Protein AF-A0A1K1MRR8-F1 (afdb_monomer_lite)

Structure (mmCIF, N/CA/C/O backbone):
data_AF-A0A1K1MRR8-F1
#
_entry.id   AF-A0A1K1MRR8-F1
#
loop_
_atom_site.group_PDB
_atom_site.id
_atom_site.type_symbol
_atom_site.label_atom_id
_atom_site.label_alt_id
_atom_site.label_comp_id
_atom_site.label_asym_id
_atom_site.label_entity_id
_atom_site.label_seq_id
_atom_site.pdbx_PDB_ins_code
_atom_site.Cartn_x
_atom_site.Cartn_y
_atom_site.Cartn_z
_atom_site.occupancy
_atom_site.B_iso_or_equiv
_atom_site.auth_seq_id
_atom_site.auth_comp_id
_atom_site.auth_asym_id
_atom_site.auth_atom_id
_atom_site.pdbx_PDB_model_num
ATOM 1 N N . MET A 1 1 ? 45.230 32.134 -40.957 1.00 70.44 1 MET A N 1
ATOM 2 C CA . MET A 1 1 ? 45.905 30.821 -41.069 1.00 70.44 1 MET A CA 1
ATOM 3 C C . MET A 1 1 ? 45.514 29.920 -39.912 1.00 70.44 1 MET A C 1
ATOM 5 O O . MET A 1 1 ? 45.234 28.762 -40.162 1.00 70.44 1 MET A O 1
ATOM 9 N N . ASP A 1 2 ? 45.372 30.454 -38.702 1.00 73.31 2 ASP A N 1
ATOM 10 C CA . ASP A 1 2 ? 44.999 29.693 -37.497 1.00 73.31 2 ASP A CA 1
ATOM 11 C C . ASP A 1 2 ? 43.695 28.893 -37.647 1.00 73.31 2 ASP A C 1
ATOM 13 O O . ASP A 1 2 ? 43.661 27.703 -37.357 1.00 73.31 2 ASP A O 1
ATOM 17 N N . ALA A 1 3 ? 42.652 29.492 -38.233 1.00 72.88 3 ALA A N 1
ATOM 18 C CA . ALA A 1 3 ? 41.408 28.777 -38.534 1.00 72.88 3 ALA A CA 1
ATOM 19 C C . ALA A 1 3 ? 41.601 27.605 -39.520 1.00 72.88 3 ALA A C 1
ATOM 21 O O . ALA A 1 3 ? 40.972 26.566 -39.368 1.00 72.88 3 ALA A O 1
ATOM 22 N N . PHE A 1 4 ? 42.491 27.741 -40.510 1.00 78.19 4 PHE A N 1
ATOM 23 C CA . PHE A 1 4 ? 42.801 26.656 -41.447 1.00 78.19 4 PHE A CA 1
ATOM 24 C C . PHE A 1 4 ? 43.531 25.511 -40.732 1.00 78.19 4 PHE A C 1
ATOM 26 O O . PHE A 1 4 ? 43.188 24.354 -40.944 1.00 78.19 4 PHE A O 1
ATOM 33 N N . MET A 1 5 ? 44.473 25.831 -39.835 1.00 77.81 5 MET A N 1
ATOM 34 C CA . MET A 1 5 ? 45.199 24.837 -39.034 1.00 77.81 5 MET A CA 1
ATOM 35 C C . MET A 1 5 ? 44.253 24.037 -38.129 1.00 77.81 5 MET A C 1
ATOM 37 O O . MET A 1 5 ? 44.264 22.810 -38.172 1.00 77.81 5 MET A O 1
ATOM 41 N N . HIS A 1 6 ? 43.356 24.703 -37.400 1.00 80.38 6 HIS A N 1
ATOM 42 C CA . HIS A 1 6 ? 42.373 24.005 -36.563 1.00 80.38 6 HIS A CA 1
ATOM 43 C C . HIS A 1 6 ? 41.439 23.097 -37.371 1.00 80.38 6 HIS A C 1
ATOM 45 O O . HIS A 1 6 ? 41.110 21.995 -36.944 1.00 80.38 6 HIS A O 1
ATOM 51 N N . LEU A 1 7 ? 41.038 23.512 -38.575 1.00 75.81 7 LEU A N 1
ATOM 52 C CA . LEU A 1 7 ? 40.185 22.686 -39.432 1.00 75.81 7 LEU A CA 1
ATOM 53 C C . LEU A 1 7 ? 40.941 21.495 -40.043 1.00 75.81 7 LEU A C 1
ATOM 55 O O . LEU A 1 7 ? 40.336 20.442 -40.254 1.00 75.81 7 LEU A O 1
ATOM 59 N N . THR A 1 8 ? 42.259 21.607 -40.271 1.00 77.06 8 THR A N 1
ATOM 60 C CA . THR A 1 8 ? 43.081 20.450 -40.674 1.00 77.06 8 THR A CA 1
ATOM 61 C C . THR A 1 8 ? 43.178 19.385 -39.584 1.00 77.06 8 THR A C 1
ATOM 63 O O . THR A 1 8 ? 43.211 18.208 -39.920 1.00 77.06 8 THR A O 1
ATOM 66 N N . GLU A 1 9 ? 43.163 19.760 -38.301 1.00 78.06 9 GLU A N 1
ATOM 67 C CA . GLU A 1 9 ? 43.189 18.806 -37.177 1.00 78.06 9 GLU A CA 1
ATOM 68 C C . GLU A 1 9 ? 41.886 18.002 -37.066 1.00 78.06 9 GLU A C 1
ATOM 70 O O . GLU A 1 9 ? 41.892 16.849 -36.642 1.00 78.06 9 GLU A O 1
ATOM 75 N N . LEU A 1 10 ? 40.771 18.598 -37.492 1.00 71.62 10 LEU A N 1
ATOM 76 C CA . LEU A 1 10 ? 39.440 17.986 -37.474 1.00 71.62 10 LEU A CA 1
ATOM 77 C C . LEU A 1 10 ? 39.129 17.171 -38.738 1.00 71.62 10 LEU A C 1
ATOM 79 O O . LEU A 1 10 ? 38.071 16.548 -38.826 1.00 71.62 10 LEU A O 1
ATOM 83 N N . THR A 1 11 ? 40.033 17.171 -39.719 1.00 72.50 11 THR A N 1
ATOM 84 C CA . THR A 1 11 ? 39.832 16.528 -41.020 1.00 72.50 11 THR A CA 1
ATOM 85 C C . THR A 1 11 ? 40.848 15.395 -41.201 1.00 72.50 11 THR A C 1
ATOM 87 O O . THR A 1 11 ? 42.049 15.646 -41.123 1.00 72.50 11 THR A O 1
ATOM 90 N N . PRO A 1 12 ? 40.434 14.159 -41.546 1.00 67.69 12 PRO A N 1
ATOM 91 C CA . PRO A 1 12 ? 41.358 13.030 -41.748 1.00 67.69 12 PRO A CA 1
ATOM 92 C C . PRO A 1 12 ? 42.433 13.260 -42.828 1.00 67.69 12 PRO A C 1
ATOM 94 O O . PRO A 1 12 ? 43.442 12.563 -42.864 1.00 67.69 12 PRO A O 1
ATOM 97 N N . LEU A 1 13 ? 42.226 14.251 -43.703 1.00 70.38 13 LEU A N 1
ATOM 98 C CA . LEU A 1 13 ? 43.131 14.669 -44.780 1.00 70.38 13 LEU A CA 1
ATOM 99 C C . LEU A 1 13 ? 44.076 15.823 -44.380 1.00 70.38 13 LEU A C 1
ATOM 101 O O . LEU A 1 13 ? 44.728 16.414 -45.243 1.00 70.38 13 LEU A O 1
ATOM 105 N N . GLY A 1 14 ? 44.169 16.169 -43.091 1.00 73.19 14 GLY A N 1
ATOM 106 C CA . GLY A 1 14 ? 44.930 17.327 -42.607 1.00 73.19 14 GLY A CA 1
ATOM 107 C C . GLY A 1 14 ? 46.386 17.369 -43.081 1.00 73.19 14 GLY A C 1
ATOM 108 O O . GLY A 1 14 ? 46.855 18.407 -43.545 1.00 73.19 14 GLY A O 1
ATOM 109 N N . GLY A 1 15 ? 47.083 16.228 -43.065 1.00 77.75 15 GLY A N 1
ATOM 110 C CA . GLY A 1 15 ? 48.474 16.139 -43.525 1.00 77.75 15 GLY A CA 1
ATOM 111 C C . GLY A 1 15 ? 48.660 16.451 -45.017 1.00 77.75 15 GLY A C 1
ATOM 112 O O . GLY A 1 15 ? 49.641 17.089 -45.402 1.00 77.75 15 GLY A O 1
ATOM 113 N N . GLU A 1 16 ? 47.706 16.058 -45.862 1.00 78.88 16 GLU A N 1
ATOM 114 C CA . GLU A 1 16 ? 47.750 16.311 -47.307 1.00 78.88 16 GLU A CA 1
ATOM 115 C C . GLU A 1 16 ? 47.393 17.767 -47.636 1.00 78.88 16 GLU A C 1
ATOM 117 O O . GLU A 1 16 ? 48.063 18.406 -48.448 1.00 78.88 16 GLU A O 1
ATOM 122 N N . LEU A 1 17 ? 46.414 18.339 -46.932 1.00 80.88 17 LEU A N 1
ATOM 123 C CA . LEU A 1 17 ? 46.012 19.740 -47.091 1.00 80.88 17 LEU A CA 1
ATOM 124 C C . LEU A 1 17 ? 47.114 20.715 -46.653 1.00 80.88 17 LEU A C 1
ATOM 126 O O . LEU A 1 17 ? 47.337 21.725 -47.323 1.00 80.88 17 LEU A O 1
ATOM 130 N N . LEU A 1 18 ? 47.856 20.396 -45.585 1.00 83.19 18 LEU A N 1
ATOM 131 C CA . LEU A 1 18 ? 49.032 21.167 -45.167 1.00 83.19 18 LEU A CA 1
ATOM 132 C C . LEU A 1 18 ? 50.141 21.119 -46.218 1.00 83.19 18 LEU A C 1
ATOM 134 O O . LEU A 1 18 ? 50.746 22.150 -46.515 1.00 83.19 18 LEU A O 1
ATOM 138 N N . ARG A 1 19 ? 50.366 19.947 -46.825 1.00 83.12 19 ARG A N 1
ATOM 139 C CA . ARG A 1 19 ? 51.337 19.788 -47.910 1.00 83.12 19 ARG A CA 1
ATOM 140 C C . ARG A 1 19 ? 50.938 20.610 -49.133 1.00 83.12 19 ARG A C 1
ATOM 142 O O . ARG A 1 19 ? 51.772 21.342 -49.647 1.00 83.12 19 ARG A O 1
ATOM 149 N N . ILE A 1 20 ? 49.679 20.555 -49.574 1.00 83.81 20 ILE A N 1
ATOM 150 C CA . ILE A 1 20 ? 49.202 21.361 -50.711 1.00 83.81 20 ILE A CA 1
ATOM 151 C C . ILE A 1 20 ? 49.312 22.857 -50.388 1.00 83.81 20 ILE A C 1
ATOM 153 O O . ILE A 1 20 ? 49.760 23.619 -51.235 1.00 83.81 20 ILE A O 1
ATOM 157 N N . CYS A 1 21 ? 49.011 23.285 -49.158 1.00 83.56 21 CYS A N 1
ATOM 158 C CA . CYS A 1 21 ? 49.062 24.695 -48.754 1.00 83.56 21 CYS A CA 1
ATOM 159 C C . CYS A 1 21 ? 50.467 25.317 -48.852 1.00 83.56 21 CYS A C 1
ATOM 161 O O . CYS A 1 21 ? 50.591 26.520 -49.096 1.00 83.56 21 CYS A O 1
ATOM 163 N N . GLN A 1 22 ? 51.521 24.505 -48.699 1.00 85.06 22 GLN A N 1
ATOM 164 C CA . GLN A 1 22 ? 52.913 24.945 -48.857 1.00 85.06 22 GLN A CA 1
ATOM 165 C C . GLN A 1 22 ? 53.262 25.302 -50.310 1.00 85.06 22 GLN A C 1
ATOM 167 O O . GLN A 1 22 ? 54.104 26.172 -50.524 1.00 85.06 22 GLN A O 1
ATOM 172 N N . TYR A 1 23 ? 52.617 24.664 -51.293 1.00 83.44 23 TYR A N 1
ATOM 173 C CA . TYR A 1 23 ? 52.933 24.827 -52.719 1.00 83.44 23 TYR A CA 1
ATOM 174 C C . TYR A 1 23 ? 51.854 25.593 -53.504 1.00 83.44 23 TYR A C 1
ATOM 176 O O . TYR A 1 23 ? 52.180 26.329 -54.430 1.00 83.44 23 TYR A O 1
ATOM 184 N N . ASP A 1 24 ? 50.580 25.445 -53.136 1.00 85.94 24 ASP A N 1
ATOM 185 C CA . ASP A 1 24 ? 49.414 26.037 -53.798 1.00 85.94 24 ASP A CA 1
ATOM 186 C C . ASP A 1 24 ? 48.308 26.314 -52.766 1.00 85.94 24 ASP A C 1
ATOM 188 O O . ASP A 1 24 ? 47.421 25.499 -52.483 1.00 85.94 24 ASP A O 1
ATOM 192 N N . ARG A 1 25 ? 48.394 27.501 -52.158 1.00 82.06 25 ARG A N 1
ATOM 193 C CA . ARG A 1 25 ? 47.473 27.931 -51.104 1.00 82.06 25 ARG A CA 1
ATOM 194 C C . ARG A 1 25 ? 46.017 28.008 -51.594 1.00 82.06 25 ARG A C 1
ATOM 196 O O . ARG A 1 25 ? 45.171 27.433 -50.915 1.00 82.06 25 ARG A O 1
ATOM 203 N N . PRO A 1 26 ? 45.674 28.647 -52.731 1.00 85.12 26 PRO A N 1
ATOM 204 C CA . PRO A 1 26 ? 44.291 28.666 -53.219 1.00 85.12 26 PRO A CA 1
ATOM 205 C C . PRO A 1 26 ? 43.688 27.267 -53.385 1.00 85.12 26 PRO A C 1
ATOM 207 O O . PRO A 1 26 ? 42.565 27.027 -52.939 1.00 85.12 26 PRO A O 1
ATOM 210 N N . LYS A 1 27 ? 44.451 26.320 -53.946 1.00 83.81 27 LYS A N 1
ATOM 211 C CA . LYS A 1 27 ? 43.998 24.936 -54.108 1.00 83.81 27 LYS A CA 1
ATOM 212 C C . LYS A 1 27 ? 43.791 24.228 -52.771 1.00 83.81 27 LYS A C 1
ATOM 214 O O . LYS A 1 27 ? 42.792 23.535 -52.610 1.00 83.81 27 LYS A O 1
ATOM 219 N N . ALA A 1 28 ? 44.671 24.441 -51.794 1.00 84.69 28 ALA A N 1
ATOM 220 C CA . ALA A 1 28 ? 44.513 23.864 -50.458 1.00 84.69 28 ALA A CA 1
ATOM 221 C C . ALA A 1 28 ? 43.228 24.334 -49.759 1.00 84.69 28 ALA A C 1
ATOM 223 O O . ALA A 1 28 ? 42.533 23.538 -49.133 1.00 84.69 28 ALA A O 1
ATOM 224 N N . PHE A 1 29 ? 42.885 25.617 -49.891 1.00 82.62 29 PHE A N 1
ATOM 225 C CA . PHE A 1 29 ? 41.648 26.166 -49.329 1.00 82.62 29 PHE A CA 1
ATOM 226 C C . PHE A 1 29 ? 40.403 25.658 -50.070 1.00 82.62 29 PHE A C 1
ATOM 228 O O . PHE A 1 29 ? 39.391 25.373 -49.432 1.00 82.62 29 PHE A O 1
ATOM 235 N N . TYR A 1 30 ? 40.479 25.487 -51.392 1.00 80.75 30 TYR A N 1
ATOM 236 C CA . TYR A 1 30 ? 39.392 24.904 -52.181 1.00 80.75 30 TYR A CA 1
ATOM 237 C C . TYR A 1 30 ? 39.126 23.434 -51.820 1.00 80.75 30 TYR A C 1
ATOM 239 O O . TYR A 1 30 ? 37.980 23.050 -51.589 1.00 80.75 30 TYR A O 1
ATOM 247 N N . GLU A 1 31 ? 40.174 22.617 -51.703 1.00 81.25 31 GLU A N 1
ATOM 248 C CA . GLU A 1 31 ? 40.041 21.211 -51.300 1.00 81.25 31 GLU A CA 1
ATOM 249 C C . GLU A 1 31 ? 39.595 21.070 -49.833 1.00 81.25 31 GLU A C 1
ATOM 251 O O . GLU A 1 31 ? 38.777 20.207 -49.518 1.00 81.25 31 GLU A O 1
ATOM 256 N N . MET A 1 32 ? 40.023 21.977 -48.946 1.00 81.75 32 MET A N 1
ATOM 257 C CA . MET A 1 32 ? 39.495 22.058 -47.579 1.00 81.75 32 MET A CA 1
ATOM 258 C C . MET A 1 32 ? 37.990 22.363 -47.565 1.00 81.75 32 MET A C 1
ATOM 260 O O . MET A 1 32 ? 37.247 21.727 -46.824 1.00 81.75 32 MET A O 1
ATOM 264 N N . SER A 1 33 ? 37.516 23.293 -48.402 1.00 82.06 33 SER A N 1
ATOM 265 C CA . SER A 1 33 ? 36.080 23.594 -48.511 1.00 82.06 33 SER A CA 1
ATOM 266 C C . SER A 1 33 ? 35.272 22.349 -48.878 1.00 82.06 33 SER A C 1
ATOM 268 O O . SER A 1 33 ? 34.260 22.068 -48.241 1.00 82.06 33 SER A O 1
ATOM 270 N N . LYS A 1 34 ? 35.746 21.560 -49.851 1.00 81.19 34 LYS A N 1
ATOM 271 C CA . LYS A 1 34 ? 35.098 20.294 -50.225 1.00 81.19 34 LYS A CA 1
ATOM 272 C C . LYS A 1 34 ? 35.084 19.291 -49.074 1.00 81.19 34 LYS A C 1
ATOM 274 O O . LYS A 1 34 ? 34.078 18.619 -48.858 1.00 81.19 34 LYS A O 1
ATOM 279 N N . ALA A 1 35 ? 36.189 19.181 -48.337 1.00 81.19 35 ALA A N 1
ATOM 280 C CA . ALA A 1 35 ? 36.277 18.282 -47.192 1.00 81.19 35 ALA A CA 1
ATOM 281 C C . ALA A 1 35 ? 35.284 18.679 -46.086 1.00 81.19 35 ALA A C 1
ATOM 283 O O . ALA A 1 35 ? 34.590 17.819 -45.544 1.00 81.19 35 ALA A O 1
ATOM 284 N N . LEU A 1 36 ? 35.149 19.978 -45.806 1.00 80.44 36 LEU A N 1
ATOM 285 C CA . LEU A 1 36 ? 34.181 20.496 -44.837 1.00 80.44 36 LEU A CA 1
ATOM 286 C C . LEU A 1 36 ? 32.736 20.282 -45.280 1.00 80.44 36 LEU A C 1
ATOM 288 O O . LEU A 1 36 ? 31.896 19.972 -44.435 1.00 80.44 36 LEU A O 1
ATOM 292 N N . ASP A 1 37 ? 32.440 20.389 -46.576 1.00 80.81 37 ASP A N 1
ATOM 293 C CA . ASP A 1 37 ? 31.113 20.072 -47.105 1.00 80.81 37 ASP A CA 1
ATOM 294 C C . ASP A 1 37 ? 30.765 18.604 -46.848 1.00 80.81 37 ASP A C 1
ATOM 296 O O . ASP A 1 37 ? 29.689 18.309 -46.329 1.00 80.81 37 ASP A O 1
ATOM 300 N N . ILE A 1 38 ? 31.691 17.681 -47.121 1.00 80.00 38 ILE A N 1
ATOM 301 C CA . ILE A 1 38 ? 31.496 16.246 -46.869 1.00 80.00 38 ILE A CA 1
ATOM 302 C C . ILE A 1 38 ? 31.288 15.980 -45.374 1.00 80.00 38 ILE A C 1
ATOM 304 O O . ILE A 1 38 ? 30.324 15.309 -45.005 1.00 80.00 38 ILE A O 1
ATOM 308 N N . ILE A 1 39 ? 32.138 16.542 -44.508 1.00 81.69 39 ILE A N 1
ATOM 309 C CA . ILE A 1 39 ? 32.021 16.390 -43.049 1.00 81.69 39 ILE A CA 1
ATOM 310 C C . ILE A 1 39 ? 30.694 16.968 -42.552 1.00 81.69 39 ILE A C 1
ATOM 312 O O . ILE A 1 39 ? 30.011 16.349 -41.741 1.00 81.69 39 ILE A O 1
ATOM 316 N N . THR A 1 40 ? 30.273 18.120 -43.073 1.00 80.25 40 THR A N 1
ATOM 317 C CA . THR A 1 40 ? 28.993 18.742 -42.714 1.00 80.25 40 THR A CA 1
ATOM 318 C C . THR A 1 40 ? 27.812 17.883 -43.160 1.00 80.25 40 THR A C 1
ATOM 320 O O . THR A 1 40 ? 26.840 17.753 -42.417 1.00 80.25 40 THR 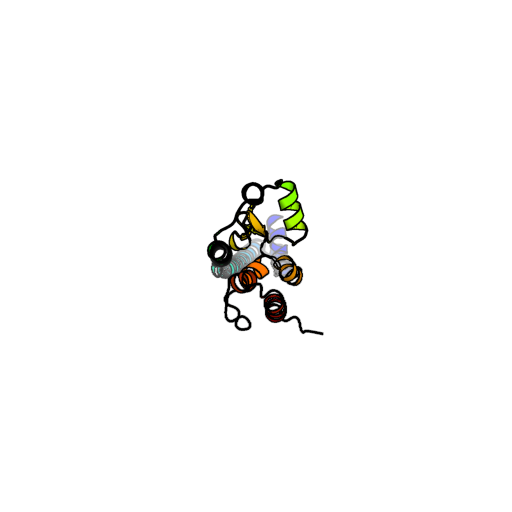A O 1
ATOM 323 N N . GLN A 1 41 ? 27.874 17.270 -44.346 1.00 77.31 41 GLN A N 1
ATOM 324 C CA . GLN A 1 41 ? 26.845 16.332 -44.808 1.00 77.31 41 GLN A CA 1
ATOM 325 C C . GLN A 1 41 ? 26.801 15.070 -43.941 1.00 77.31 41 GLN A C 1
ATOM 327 O O . GLN A 1 41 ? 25.717 14.641 -43.552 1.00 77.31 41 GLN A O 1
ATOM 332 N N . GLN A 1 42 ? 27.959 14.516 -43.573 1.00 79.69 42 GLN A N 1
ATOM 333 C CA . GLN A 1 42 ? 28.048 13.375 -42.660 1.00 79.69 42 GLN A CA 1
ATOM 334 C C . GLN A 1 42 ? 27.498 13.720 -41.276 1.00 79.69 42 GLN A C 1
ATOM 336 O O . GLN A 1 42 ? 26.689 12.972 -40.739 1.00 79.69 42 GLN A O 1
ATOM 341 N N . PHE A 1 43 ? 27.853 14.881 -40.729 1.00 80.56 43 PHE A N 1
ATOM 342 C CA . PHE A 1 43 ? 27.342 15.343 -39.444 1.00 80.56 43 PHE A CA 1
ATOM 343 C C . PHE A 1 43 ? 25.828 15.571 -39.484 1.00 80.56 43 PHE A C 1
ATOM 345 O O . PHE A 1 43 ? 25.124 15.144 -38.576 1.00 80.56 43 PHE A O 1
ATOM 352 N N . LYS A 1 44 ? 25.295 16.168 -40.561 1.00 74.44 44 LYS A N 1
ATOM 353 C CA . LYS A 1 44 ? 23.844 16.302 -40.777 1.00 74.44 44 LYS A CA 1
ATOM 354 C C . LYS A 1 44 ? 23.152 14.944 -40.874 1.00 74.44 44 LYS A C 1
ATOM 356 O O . LYS A 1 44 ? 22.040 14.807 -40.374 1.00 74.44 44 LYS A O 1
ATOM 361 N N . HIS A 1 45 ? 23.782 13.955 -41.505 1.00 71.88 45 HIS A N 1
ATOM 362 C CA . HIS A 1 45 ? 23.240 12.603 -41.594 1.00 71.88 45 HIS A CA 1
ATOM 363 C C . HIS A 1 45 ? 23.234 11.914 -40.225 1.00 71.88 45 HIS A C 1
ATOM 365 O O . HIS A 1 45 ? 22.187 11.446 -39.793 1.00 71.88 45 HIS A O 1
ATOM 371 N N . SER A 1 46 ? 24.344 11.958 -39.487 1.00 70.88 46 SER A N 1
ATOM 372 C CA . SER A 1 46 ? 24.424 11.447 -38.114 1.00 70.88 46 SER A CA 1
ATOM 373 C C . SER A 1 46 ? 23.444 12.153 -37.174 1.00 70.88 46 SER A C 1
ATOM 375 O O . SER A 1 46 ? 22.782 11.495 -36.380 1.00 70.88 46 SER A O 1
ATOM 377 N N . ALA A 1 47 ? 23.282 13.473 -37.294 1.00 71.94 47 ALA A N 1
ATOM 378 C CA . ALA A 1 47 ? 22.304 14.235 -36.523 1.00 71.94 47 ALA A CA 1
ATOM 379 C C . ALA A 1 47 ? 20.864 13.815 -36.851 1.00 71.94 47 ALA A C 1
ATOM 381 O O . ALA A 1 47 ? 20.053 13.689 -35.941 1.00 71.94 47 ALA A O 1
ATOM 382 N N . ARG A 1 48 ? 20.545 13.539 -38.125 1.00 67.12 48 ARG A N 1
ATOM 383 C CA . ARG A 1 48 ? 19.242 12.968 -38.510 1.00 67.12 48 ARG A CA 1
ATOM 384 C C . ARG A 1 48 ? 19.032 11.581 -37.919 1.00 67.12 48 ARG A C 1
ATOM 386 O O . ARG A 1 48 ? 17.959 11.342 -37.400 1.00 67.12 48 ARG A O 1
ATOM 393 N N . LEU A 1 49 ? 20.047 10.718 -37.919 1.00 66.56 49 LEU A N 1
ATOM 394 C CA . LEU A 1 49 ? 19.958 9.387 -37.308 1.00 66.56 49 LEU A CA 1
ATOM 395 C C . LEU A 1 49 ? 19.750 9.453 -35.785 1.00 66.56 49 LEU A C 1
ATOM 397 O O . LEU A 1 49 ? 18.994 8.654 -35.244 1.00 66.56 49 LEU A O 1
ATOM 401 N N . VAL A 1 50 ? 20.370 10.417 -35.091 1.00 63.69 50 VAL A N 1
ATOM 402 C CA . VAL A 1 50 ? 20.116 10.678 -33.659 1.00 63.69 50 VAL A CA 1
ATOM 403 C C . VAL A 1 50 ? 18.692 11.189 -33.448 1.00 63.69 50 VAL A C 1
ATOM 405 O O . VAL A 1 50 ? 17.983 10.659 -32.601 1.00 63.69 50 VAL A O 1
ATOM 408 N N . VAL A 1 51 ? 18.238 12.148 -34.261 1.00 60.53 51 VAL A N 1
ATOM 409 C CA . VAL A 1 51 ? 16.858 12.655 -34.209 1.00 60.53 51 VAL A CA 1
ATOM 410 C C . VAL A 1 51 ? 15.848 11.567 -34.564 1.00 60.53 51 VAL A C 1
ATOM 412 O O . VAL A 1 51 ? 14.791 11.551 -33.968 1.00 60.53 51 VAL A O 1
ATOM 415 N N . GLU A 1 52 ? 16.134 10.637 -35.473 1.00 55.94 52 GLU A N 1
ATOM 416 C CA . GLU A 1 52 ? 15.260 9.503 -35.813 1.00 55.94 52 GLU A CA 1
ATOM 417 C C . GLU A 1 52 ? 15.264 8.426 -34.715 1.00 55.94 52 GLU A C 1
ATOM 419 O O . GLU A 1 52 ? 14.215 7.865 -34.405 1.00 55.94 52 GLU A O 1
ATOM 424 N N . ALA A 1 53 ? 16.405 8.181 -34.062 1.00 57.50 53 ALA A N 1
ATOM 425 C CA . ALA A 1 53 ? 16.487 7.322 -32.878 1.00 57.50 53 ALA A CA 1
ATOM 426 C C . ALA A 1 53 ? 15.744 7.922 -31.666 1.00 57.50 53 ALA A C 1
ATOM 428 O O . ALA A 1 53 ? 15.185 7.181 -30.854 1.00 57.50 53 ALA A O 1
ATOM 429 N N . GLU A 1 54 ? 15.711 9.253 -31.554 1.00 54.19 54 GLU A N 1
ATOM 430 C CA . GLU A 1 54 ? 14.950 9.989 -30.538 1.00 54.19 54 GLU A CA 1
ATOM 431 C C . GLU A 1 54 ? 13.474 10.189 -30.925 1.00 54.19 54 GLU A C 1
ATOM 433 O O . GLU A 1 54 ? 12.606 10.068 -30.071 1.00 54.19 54 GLU A O 1
ATOM 438 N N . ALA A 1 55 ? 13.148 10.407 -32.199 1.00 52.88 55 ALA A N 1
ATOM 439 C CA . ALA A 1 55 ? 11.782 10.544 -32.717 1.00 52.88 55 ALA A CA 1
ATOM 440 C C . ALA A 1 55 ? 11.065 9.191 -32.838 1.00 52.88 55 ALA A C 1
ATOM 442 O O . ALA A 1 55 ? 9.839 9.1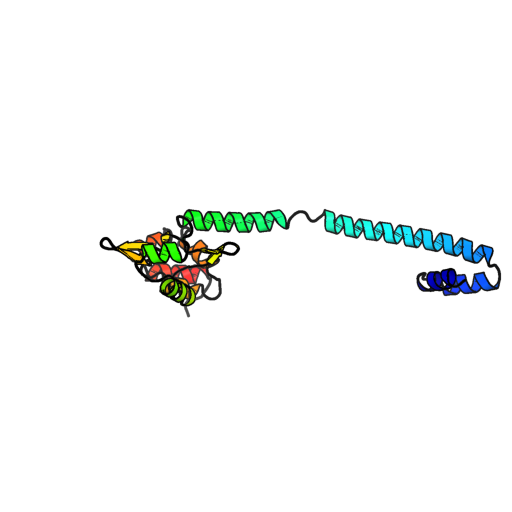37 -32.848 1.00 52.88 55 ALA A O 1
ATOM 443 N N . GLY A 1 56 ? 11.815 8.085 -32.847 1.00 49.03 56 GLY A N 1
ATOM 444 C CA . GLY A 1 56 ? 11.308 6.745 -32.553 1.00 49.03 56 GLY A CA 1
ATOM 445 C C . GLY A 1 56 ? 10.958 6.523 -31.073 1.00 49.03 56 GLY A C 1
ATOM 446 O O . GLY A 1 56 ? 10.453 5.455 -30.730 1.00 49.03 56 GLY A O 1
ATOM 447 N N . ARG A 1 57 ? 11.201 7.503 -30.184 1.00 47.62 57 ARG A N 1
ATOM 448 C CA . ARG A 1 57 ? 10.726 7.514 -28.792 1.00 47.62 57 ARG A CA 1
ATOM 449 C C . ARG A 1 57 ? 9.584 8.511 -28.598 1.00 47.62 57 ARG A C 1
ATOM 451 O O . ARG A 1 57 ? 9.746 9.575 -28.014 1.00 47.62 57 ARG A O 1
ATOM 458 N N . GLU A 1 58 ? 8.382 8.057 -28.908 1.00 54.03 58 GLU A N 1
ATOM 459 C CA . GLU A 1 58 ? 7.276 8.204 -27.961 1.00 54.03 58 GLU A CA 1
ATOM 460 C C . GLU A 1 58 ? 6.961 6.788 -27.456 1.00 54.03 58 GLU A C 1
ATOM 462 O O . GLU A 1 58 ? 6.379 6.013 -28.217 1.00 54.03 58 GLU A O 1
ATOM 467 N N . PRO A 1 59 ? 7.454 6.365 -26.261 1.00 46.84 59 PRO A N 1
ATOM 468 C CA . PRO A 1 59 ? 6.594 6.349 -25.067 1.00 46.84 59 PRO A CA 1
ATOM 469 C C . PRO A 1 59 ? 7.347 6.262 -23.703 1.00 46.84 59 PRO A C 1
ATOM 471 O O . PRO A 1 59 ? 7.524 5.175 -23.167 1.00 46.84 59 PRO A O 1
ATOM 474 N N . GLN A 1 60 ? 7.731 7.369 -23.054 1.00 50.12 60 GLN A N 1
ATOM 475 C CA . GLN A 1 60 ? 7.916 7.353 -21.578 1.00 50.12 60 GLN A CA 1
ATOM 476 C C . GLN A 1 60 ? 6.657 7.853 -20.861 1.00 50.12 60 GLN A C 1
ATOM 478 O O . GLN A 1 60 ? 6.217 7.268 -19.873 1.00 50.12 60 GLN A O 1
ATOM 483 N N . LEU A 1 61 ? 5.993 8.859 -21.436 1.00 51.69 61 LEU A N 1
ATOM 484 C CA . LEU A 1 61 ? 4.768 9.434 -20.885 1.00 51.69 61 LEU A CA 1
ATOM 485 C C . LEU A 1 61 ? 3.597 8.440 -20.835 1.00 51.69 61 LEU A C 1
ATOM 487 O O . LEU A 1 61 ? 2.752 8.591 -19.968 1.00 51.69 61 LEU A O 1
ATOM 491 N N . THR A 1 62 ? 3.499 7.440 -21.718 1.00 61.41 62 THR A N 1
ATOM 492 C CA . THR A 1 62 ? 2.379 6.473 -21.704 1.00 61.41 62 THR A CA 1
ATOM 493 C C . THR A 1 62 ? 2.612 5.298 -20.764 1.00 61.41 62 THR A C 1
ATOM 495 O O . THR A 1 62 ? 1.659 4.820 -20.165 1.00 61.41 62 THR A O 1
ATOM 498 N N . GLU A 1 63 ? 3.841 4.805 -20.608 1.00 63.62 63 GLU A N 1
ATOM 499 C CA . GLU A 1 63 ? 4.133 3.760 -19.620 1.00 63.62 63 GLU A CA 1
ATOM 500 C C . GLU A 1 63 ? 4.023 4.306 -18.206 1.00 63.62 63 GLU A C 1
ATOM 502 O O . GLU A 1 63 ? 3.315 3.723 -17.392 1.00 63.62 63 GLU A O 1
ATOM 507 N N . GLU A 1 64 ? 4.619 5.466 -17.935 1.00 67.75 64 GLU A N 1
ATOM 508 C CA . GLU A 1 64 ? 4.511 6.114 -16.632 1.00 67.75 64 GLU A CA 1
ATOM 509 C C . GLU A 1 64 ? 3.058 6.481 -16.299 1.00 67.75 64 GLU A C 1
ATOM 511 O O . GLU A 1 64 ? 2.591 6.175 -15.201 1.00 67.75 64 GLU A O 1
ATOM 516 N N . LYS A 1 65 ? 2.295 7.021 -17.263 1.00 76.81 65 LYS A N 1
ATOM 517 C CA . LYS A 1 65 ? 0.845 7.222 -17.093 1.00 76.81 65 LYS A CA 1
ATOM 518 C C . LYS A 1 65 ? 0.113 5.911 -16.820 1.00 76.81 65 LYS A C 1
ATOM 520 O O . LYS A 1 65 ? -0.651 5.870 -15.866 1.00 76.81 65 LYS A O 1
ATOM 525 N N . ARG A 1 66 ? 0.389 4.833 -17.563 1.00 78.38 66 ARG A N 1
ATOM 526 C CA . ARG A 1 66 ? -0.214 3.509 -17.315 1.00 78.38 66 ARG A CA 1
ATOM 527 C C . ARG A 1 66 ? 0.110 2.977 -15.921 1.00 78.38 66 ARG A C 1
ATOM 529 O O . ARG A 1 66 ? -0.767 2.431 -15.264 1.00 78.38 66 ARG A O 1
ATOM 536 N N . PHE A 1 67 ? 1.338 3.153 -15.436 1.00 79.88 67 PHE A N 1
ATOM 537 C CA . PHE A 1 67 ? 1.715 2.760 -14.075 1.00 79.88 67 PHE A CA 1
ATOM 538 C C . PHE A 1 67 ? 0.993 3.590 -13.012 1.00 79.88 67 PHE A C 1
ATOM 540 O O . PHE A 1 67 ? 0.580 3.046 -11.987 1.00 79.88 67 PHE A O 1
ATOM 547 N N . VAL A 1 68 ? 0.833 4.896 -13.236 1.00 85.81 68 VAL A N 1
ATOM 548 C CA . VAL A 1 68 ? 0.059 5.771 -12.345 1.00 85.81 68 VAL A CA 1
ATOM 549 C C . VAL A 1 68 ? -1.416 5.372 -12.349 1.00 85.81 68 VAL A C 1
ATOM 551 O O . VAL A 1 68 ? -1.989 5.192 -11.279 1.00 85.81 68 VAL A O 1
ATOM 554 N N . GLU A 1 69 ? -2.010 5.163 -13.522 1.00 87.81 69 GLU A N 1
ATOM 555 C CA . GLU A 1 69 ? -3.395 4.706 -13.686 1.00 87.81 69 GLU A CA 1
ATOM 556 C C . GLU A 1 69 ? -3.625 3.353 -13.008 1.00 87.81 69 GLU A C 1
ATOM 558 O O . GLU A 1 69 ? -4.588 3.204 -12.261 1.00 87.81 69 GLU A O 1
ATOM 563 N N . LEU A 1 70 ? -2.701 2.401 -13.168 1.00 89.75 70 LEU A N 1
ATOM 564 C CA . LEU A 1 70 ? -2.755 1.106 -12.491 1.00 89.75 70 LEU A CA 1
ATOM 565 C C .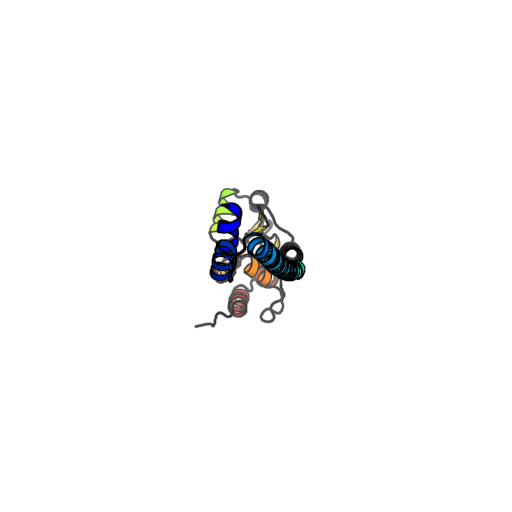 LEU A 1 70 ? -2.733 1.266 -10.965 1.00 89.75 70 LEU A C 1
ATOM 567 O O . LEU A 1 70 ? -3.520 0.645 -10.259 1.00 89.75 70 LEU A O 1
ATOM 571 N N . ARG A 1 71 ? -1.854 2.119 -10.431 1.00 91.38 71 ARG A N 1
ATOM 572 C CA . ARG A 1 71 ? -1.787 2.390 -8.984 1.00 91.38 71 ARG A CA 1
ATOM 573 C C . ARG A 1 71 ? -3.061 3.041 -8.454 1.00 91.38 71 ARG A C 1
ATOM 575 O O . ARG A 1 71 ? -3.479 2.725 -7.339 1.00 91.38 71 ARG A O 1
ATOM 582 N N . VAL A 1 72 ? -3.663 3.935 -9.235 1.00 91.75 72 VAL A N 1
ATOM 583 C CA . VAL A 1 72 ? -4.959 4.543 -8.912 1.00 91.75 72 VAL A CA 1
ATOM 584 C C . VAL A 1 72 ? -6.049 3.472 -8.895 1.00 91.75 72 VAL A C 1
ATOM 586 O O . VAL A 1 72 ? -6.752 3.368 -7.895 1.00 91.75 72 VAL A O 1
ATOM 589 N N . ASP A 1 73 ? -6.134 2.622 -9.919 1.00 94.81 73 ASP A N 1
ATOM 590 C CA . ASP A 1 73 ? -7.112 1.527 -9.994 1.00 94.81 73 ASP A CA 1
ATOM 591 C C . ASP A 1 73 ? -6.978 0.538 -8.822 1.00 94.81 73 ASP A C 1
ATOM 593 O O . ASP A 1 73 ? -7.968 0.187 -8.179 1.00 94.81 73 ASP A O 1
ATOM 597 N N . LEU A 1 74 ? -5.750 0.151 -8.461 1.00 95.88 74 LEU A N 1
ATOM 598 C CA . LEU A 1 74 ? -5.495 -0.704 -7.296 1.00 95.88 74 LEU A CA 1
ATOM 599 C C . LEU A 1 74 ? -5.966 -0.062 -5.984 1.00 95.88 74 LEU A C 1
ATOM 601 O O . LEU A 1 74 ? -6.526 -0.747 -5.124 1.00 95.88 74 LEU A O 1
ATOM 605 N N . LEU A 1 75 ? -5.753 1.247 -5.811 1.00 96.00 75 LEU A N 1
ATOM 606 C CA . LEU A 1 75 ? -6.251 1.970 -4.641 1.00 96.00 75 LEU A CA 1
ATOM 607 C C . LEU A 1 75 ? -7.777 2.048 -4.637 1.00 96.00 75 LEU A C 1
ATOM 609 O O . LEU A 1 75 ? -8.371 1.814 -3.588 1.00 96.00 75 LEU A O 1
ATOM 613 N N . GLU A 1 76 ? -8.410 2.329 -5.774 1.00 96.50 76 GLU A N 1
ATOM 614 C CA . GLU A 1 76 ? -9.872 2.374 -5.897 1.00 96.50 76 GLU A CA 1
ATOM 615 C C . GLU A 1 76 ? -10.510 1.015 -5.582 1.00 96.50 76 GLU A C 1
ATOM 617 O O . GLU A 1 76 ? -11.430 0.944 -4.765 1.00 96.50 76 GLU A O 1
ATOM 622 N N . LYS A 1 77 ? -9.950 -0.089 -6.096 1.00 96.50 77 LYS A N 1
ATOM 623 C CA . LYS A 1 77 ? -10.352 -1.462 -5.729 1.00 96.50 77 LYS A CA 1
ATOM 624 C C . LYS A 1 77 ? -10.230 -1.739 -4.228 1.00 96.50 77 LYS A C 1
ATOM 626 O O . LYS A 1 77 ? -10.980 -2.543 -3.678 1.00 96.50 77 LYS A O 1
ATOM 631 N N . ALA A 1 78 ? -9.328 -1.043 -3.541 1.00 96.88 78 ALA A N 1
ATOM 632 C CA . ALA A 1 78 ? -9.167 -1.106 -2.093 1.00 96.88 78 ALA A CA 1
ATOM 633 C C . ALA A 1 78 ? -10.031 -0.089 -1.317 1.00 96.88 78 ALA A C 1
ATOM 635 O O . ALA A 1 78 ? -9.816 0.107 -0.117 1.00 96.88 78 ALA A O 1
ATOM 636 N N . GLY A 1 79 ? -10.994 0.571 -1.969 1.00 96.06 79 GLY A N 1
ATOM 637 C CA . GLY A 1 79 ? -11.865 1.594 -1.376 1.00 96.06 79 GLY A CA 1
ATOM 638 C C . GLY A 1 79 ? -11.236 2.993 -1.280 1.00 96.06 79 GLY A C 1
ATOM 639 O O . GLY A 1 79 ? -11.728 3.853 -0.540 1.00 96.06 79 GLY A O 1
ATOM 640 N N . GLY A 1 80 ? -10.136 3.223 -1.993 1.00 96.62 80 GLY A N 1
ATOM 641 C CA . GLY A 1 80 ? -9.343 4.447 -1.984 1.00 96.62 80 GLY A CA 1
ATOM 642 C C . GLY A 1 80 ? -8.271 4.476 -0.888 1.00 96.62 80 GLY A C 1
ATOM 643 O O . GLY A 1 80 ? -8.144 3.567 -0.062 1.00 96.62 80 GLY A O 1
ATOM 644 N N . GLY A 1 81 ? -7.490 5.557 -0.867 1.00 96.56 81 GLY A N 1
ATOM 645 C CA . GLY A 1 81 ? -6.430 5.791 0.116 1.00 96.56 81 GLY A CA 1
ATOM 646 C C . GLY A 1 81 ? -6.820 6.815 1.183 1.00 96.56 81 GLY A C 1
ATOM 647 O O . GLY A 1 81 ? -7.337 7.879 0.860 1.00 96.56 81 GLY A O 1
ATOM 648 N N . LEU A 1 82 ? -6.537 6.511 2.450 1.00 98.19 82 LEU A N 1
ATOM 649 C CA . LEU A 1 82 ? -6.607 7.454 3.569 1.00 98.19 82 LEU A CA 1
ATOM 650 C C . LEU A 1 82 ? -5.236 8.058 3.849 1.00 98.19 82 LEU A C 1
ATOM 652 O O . LEU A 1 82 ? -4.212 7.379 3.771 1.00 98.19 82 LEU A O 1
ATOM 656 N N . SER A 1 83 ? -5.211 9.311 4.277 1.00 98.00 83 SER A N 1
ATOM 657 C CA . SER A 1 83 ? -4.038 9.903 4.910 1.00 98.00 83 SER A CA 1
ATOM 658 C C . SER A 1 83 ? -3.790 9.308 6.303 1.00 98.00 83 SER A C 1
ATOM 660 O O . SER A 1 83 ? -4.658 8.686 6.929 1.00 98.00 83 SER A O 1
ATOM 662 N N . LEU A 1 84 ? -2.598 9.563 6.852 1.00 97.44 84 LEU A N 1
ATOM 663 C CA . LEU A 1 84 ? -2.285 9.230 8.246 1.00 97.44 84 LEU A CA 1
ATOM 664 C C . LEU A 1 84 ? -3.247 9.889 9.243 1.00 97.44 84 LEU A C 1
ATOM 666 O O . LEU A 1 84 ? -3.551 9.296 10.273 1.00 97.44 84 LEU A O 1
ATOM 670 N N . THR A 1 85 ? -3.688 11.120 8.965 1.00 98.00 85 THR A N 1
ATOM 671 C CA . THR A 1 85 ? -4.564 11.885 9.862 1.00 98.00 85 THR A CA 1
ATOM 672 C C . THR A 1 85 ? -5.977 11.308 9.867 1.00 98.00 85 THR A C 1
ATOM 674 O O . THR A 1 85 ? -6.533 11.085 10.938 1.00 98.00 85 THR A O 1
ATOM 677 N N . GLU A 1 86 ? -6.530 10.991 8.694 1.00 98.31 86 GLU A N 1
ATOM 678 C CA . GLU A 1 86 ? -7.840 10.335 8.593 1.00 98.31 86 GLU A CA 1
ATOM 679 C C . GLU A 1 86 ? -7.812 8.949 9.240 1.00 98.31 86 GLU A C 1
ATOM 681 O O . GLU A 1 86 ? -8.696 8.615 10.022 1.00 98.31 86 GLU A O 1
ATOM 686 N N . THR A 1 87 ? -6.753 8.171 8.996 1.00 98.31 87 THR A N 1
ATOM 687 C CA . THR A 1 87 ? -6.577 6.851 9.622 1.00 98.31 87 THR A CA 1
ATOM 688 C C . THR A 1 87 ? -6.464 6.951 11.145 1.00 98.31 87 THR A C 1
ATOM 690 O O . THR A 1 87 ? -6.990 6.109 11.869 1.00 98.31 87 THR A O 1
ATOM 693 N N . ALA A 1 88 ? -5.781 7.977 11.654 1.00 98.25 88 ALA A N 1
ATOM 694 C CA . ALA A 1 88 ? -5.651 8.217 13.087 1.00 98.25 88 ALA A CA 1
ATOM 695 C C . ALA A 1 88 ? -7.012 8.507 13.733 1.00 98.25 88 ALA A C 1
ATOM 697 O O . ALA A 1 88 ? -7.342 7.894 14.748 1.00 98.25 88 ALA A O 1
ATOM 698 N N . GLY A 1 89 ? -7.820 9.368 13.103 1.00 98.00 89 GLY A N 1
ATOM 699 C CA . GLY A 1 89 ? -9.198 9.630 13.523 1.00 98.00 89 GLY A CA 1
ATOM 700 C C . GLY A 1 89 ? -10.070 8.375 13.467 1.00 98.00 89 GLY A C 1
ATOM 701 O O . GLY A 1 89 ? -10.772 8.078 14.428 1.00 98.00 89 GLY A O 1
ATOM 702 N N . LEU A 1 90 ? -9.950 7.594 12.389 1.00 96.94 90 LEU A N 1
ATOM 703 C CA . LEU A 1 90 ? -10.685 6.343 12.192 1.00 96.94 90 LEU A CA 1
ATOM 704 C C . LEU A 1 90 ? -10.384 5.304 13.284 1.00 96.94 90 LEU A C 1
ATOM 706 O O . LEU A 1 90 ? -11.290 4.642 13.777 1.00 96.94 90 LEU A O 1
ATOM 710 N N . LEU A 1 91 ? -9.113 5.160 13.665 1.00 97.44 91 LEU A N 1
ATOM 711 C CA . LEU A 1 91 ? -8.667 4.190 14.668 1.00 97.44 91 LEU A CA 1
ATOM 712 C C . LEU A 1 91 ? -8.720 4.722 16.111 1.00 97.44 91 LEU A C 1
ATOM 714 O O . LEU A 1 91 ? -8.436 3.964 17.038 1.00 97.44 91 LEU A O 1
ATOM 718 N N . GLY A 1 92 ? -9.019 6.009 16.316 1.00 97.06 92 GLY A N 1
ATOM 719 C CA . GLY A 1 92 ? -8.979 6.647 17.635 1.00 97.06 92 GLY A CA 1
ATOM 720 C C . GLY A 1 92 ? -7.576 6.692 18.259 1.00 97.06 92 GLY A C 1
ATOM 721 O O . GLY A 1 92 ? -7.437 6.573 19.475 1.00 97.06 92 GLY A O 1
ATOM 722 N N . VAL A 1 93 ? -6.523 6.824 17.444 1.00 97.62 93 VAL A N 1
ATOM 723 C CA . VAL A 1 93 ? -5.116 6.881 17.894 1.00 97.62 93 VAL A CA 1
ATOM 724 C C . VAL A 1 93 ? -4.411 8.126 17.355 1.00 97.62 93 VAL A C 1
ATOM 726 O O . VAL A 1 93 ? -4.972 8.894 16.583 1.00 97.62 93 VAL A O 1
ATOM 729 N N . THR A 1 94 ? -3.152 8.349 17.736 1.00 98.31 94 THR A N 1
ATOM 730 C CA . THR A 1 94 ? -2.379 9.487 17.217 1.00 98.31 94 THR A CA 1
ATOM 731 C C . THR A 1 94 ? -1.849 9.228 15.803 1.00 98.31 94 THR A C 1
ATOM 733 O O . THR A 1 94 ? -1.515 8.099 15.434 1.00 98.31 94 THR A O 1
ATOM 736 N N . ARG A 1 95 ? -1.658 10.298 15.019 1.00 98.06 95 ARG A N 1
ATOM 737 C CA . ARG A 1 95 ? -1.003 10.245 13.695 1.00 98.06 95 ARG A CA 1
ATOM 738 C C . ARG A 1 95 ? 0.373 9.568 13.748 1.00 98.06 95 ARG A C 1
ATOM 740 O O . ARG A 1 95 ? 0.719 8.790 12.863 1.00 98.06 95 ARG A O 1
ATOM 747 N N . GLN A 1 96 ? 1.147 9.842 14.800 1.00 97.62 96 GLN A N 1
ATOM 748 C CA . GLN A 1 96 ? 2.463 9.236 15.027 1.00 97.62 96 GLN A CA 1
ATOM 749 C C . GLN A 1 96 ? 2.365 7.725 15.281 1.00 97.62 96 GLN A C 1
ATOM 751 O O . GLN A 1 96 ? 3.197 6.971 14.779 1.00 97.62 96 GLN A O 1
ATOM 756 N N . ALA A 1 97 ? 1.336 7.268 16.005 1.00 98.06 97 ALA A N 1
ATOM 757 C CA . ALA A 1 97 ? 1.094 5.843 16.216 1.00 98.06 97 ALA A CA 1
ATOM 758 C C . ALA A 1 97 ? 0.760 5.129 14.898 1.00 98.06 97 ALA A C 1
ATOM 760 O O . ALA A 1 97 ? 1.309 4.059 14.638 1.00 98.06 97 ALA A O 1
ATOM 761 N N . VAL A 1 98 ? -0.065 5.734 14.032 1.00 98.31 98 VAL A N 1
ATOM 762 C CA . VAL A 1 98 ? -0.334 5.192 12.687 1.00 98.31 98 VAL A CA 1
ATOM 763 C C . VAL A 1 98 ? 0.951 5.126 11.865 1.00 98.31 98 VAL A C 1
ATOM 765 O O . VAL A 1 98 ? 1.270 4.069 11.326 1.00 98.31 98 VAL A O 1
ATOM 768 N N . HIS A 1 99 ? 1.731 6.210 11.821 1.00 97.56 99 HIS A N 1
ATOM 769 C CA . HIS A 1 99 ? 3.003 6.230 11.096 1.00 97.56 99 HIS A CA 1
ATOM 770 C C . HIS A 1 99 ? 3.948 5.121 11.582 1.00 97.56 99 HIS A C 1
ATOM 772 O O . HIS A 1 99 ? 4.457 4.353 10.773 1.00 97.56 99 HIS A O 1
ATOM 778 N N . LYS A 1 100 ? 4.117 4.961 12.904 1.00 98.12 100 LYS A N 1
ATOM 779 C CA . LYS A 1 100 ? 4.928 3.881 13.492 1.00 98.12 100 LYS A CA 1
ATOM 780 C C . LYS A 1 100 ? 4.451 2.499 13.040 1.00 98.12 100 LYS A C 1
ATOM 782 O O . LYS A 1 100 ? 5.273 1.629 12.768 1.00 98.12 100 LYS A O 1
ATOM 787 N N . ARG A 1 101 ? 3.136 2.290 12.941 1.00 98.12 101 ARG A N 1
ATOM 788 C CA . ARG A 1 101 ? 2.553 1.023 12.482 1.00 98.12 101 ARG A CA 1
ATOM 789 C C . ARG A 1 101 ? 2.789 0.755 10.998 1.00 98.12 101 ARG A C 1
ATOM 791 O O . ARG A 1 101 ? 3.023 -0.406 10.663 1.00 98.12 101 ARG A O 1
ATOM 798 N N . VAL A 1 102 ? 2.773 1.790 10.154 1.00 97.50 102 VAL A N 1
ATOM 799 C CA . VAL A 1 102 ? 3.162 1.699 8.735 1.00 97.50 102 VAL A CA 1
ATOM 800 C C . VAL A 1 102 ? 4.641 1.339 8.616 1.00 97.50 102 VAL A C 1
ATOM 802 O O . VAL A 1 102 ? 4.977 0.365 7.952 1.00 97.50 102 VAL A O 1
ATOM 805 N N . THR A 1 103 ? 5.527 2.046 9.327 1.00 95.25 103 THR A N 1
ATOM 806 C CA . THR A 1 103 ? 6.970 1.744 9.338 1.00 95.25 103 THR A CA 1
ATOM 807 C C . THR A 1 103 ? 7.262 0.328 9.844 1.00 95.25 103 THR A C 1
ATOM 809 O O . THR A 1 103 ? 8.159 -0.337 9.338 1.00 95.25 103 THR A O 1
ATOM 812 N N . ALA A 1 104 ? 6.487 -0.158 10.816 1.00 95.62 104 ALA A N 1
ATOM 813 C CA . ALA A 1 104 ? 6.604 -1.517 11.339 1.00 95.62 104 ALA A CA 1
ATOM 814 C C . ALA A 1 104 ? 5.996 -2.600 10.422 1.00 95.62 104 ALA A C 1
ATOM 816 O O . ALA A 1 104 ? 6.071 -3.777 10.764 1.00 95.62 104 ALA A O 1
ATOM 817 N N . GLY A 1 105 ? 5.352 -2.237 9.305 1.00 95.50 105 GLY A N 1
ATOM 818 C CA . GLY A 1 105 ? 4.686 -3.191 8.407 1.00 95.50 105 GLY A CA 1
ATOM 819 C C . GLY A 1 105 ? 3.429 -3.839 9.000 1.00 95.50 105 GLY A C 1
ATOM 820 O O . GLY A 1 105 ? 2.991 -4.887 8.540 1.00 95.50 105 GLY A O 1
ATOM 821 N N . THR A 1 106 ? 2.842 -3.237 10.039 1.00 97.31 106 THR A N 1
ATOM 822 C CA . THR A 1 106 ? 1.603 -3.729 10.684 1.00 97.31 106 THR A CA 1
ATOM 823 C C . THR A 1 106 ? 0.336 -3.066 10.142 1.00 97.31 106 THR A C 1
ATOM 825 O O . THR A 1 106 ? -0.771 -3.438 10.528 1.00 97.31 106 THR A O 1
ATOM 828 N N . ILE A 1 107 ? 0.514 -2.059 9.289 1.00 98.31 107 ILE A N 1
ATOM 829 C CA . ILE A 1 107 ? -0.497 -1.362 8.497 1.00 98.31 107 ILE A CA 1
ATOM 830 C C . ILE A 1 107 ? 0.113 -1.182 7.108 1.00 98.31 107 ILE A C 1
ATOM 832 O O . ILE A 1 107 ? 1.273 -0.783 6.990 1.00 98.31 107 ILE A O 1
ATOM 836 N N . LEU A 1 108 ? -0.663 -1.466 6.069 1.00 98.44 108 LEU A N 1
ATOM 837 C CA . LEU A 1 108 ? -0.268 -1.240 4.690 1.00 98.44 108 LEU A CA 1
ATOM 838 C C . LEU A 1 108 ? -0.337 0.259 4.387 1.00 98.44 108 LEU A C 1
ATOM 840 O O . LEU A 1 108 ? -1.395 0.880 4.502 1.00 98.44 108 LEU A O 1
ATOM 844 N N . GLY A 1 109 ? 0.790 0.835 3.983 1.00 97.19 109 GLY A N 1
ATOM 845 C CA . GLY A 1 109 ? 0.857 2.213 3.512 1.00 97.19 109 GLY A CA 1
ATOM 846 C C . GLY A 1 109 ? 1.870 2.352 2.387 1.00 97.19 109 GLY A C 1
ATOM 847 O O . GLY A 1 109 ? 2.926 1.728 2.424 1.00 97.19 109 GLY A O 1
ATOM 848 N N . MET A 1 110 ? 1.565 3.161 1.383 1.00 95.50 110 MET A N 1
ATOM 849 C CA . MET A 1 110 ? 2.432 3.374 0.223 1.00 95.50 110 MET A CA 1
ATOM 850 C C . MET A 1 110 ? 2.484 4.841 -0.180 1.00 95.50 110 MET A C 1
ATOM 852 O O . MET A 1 110 ? 1.550 5.600 0.067 1.00 95.50 110 MET A O 1
ATOM 856 N N . MET A 1 111 ? 3.582 5.231 -0.823 1.00 93.19 111 MET A N 1
ATOM 857 C CA . MET A 1 111 ? 3.684 6.538 -1.464 1.00 93.19 111 MET A CA 1
ATOM 858 C C . MET A 1 111 ? 2.874 6.529 -2.762 1.00 93.19 111 MET A C 1
ATOM 860 O O . MET A 1 111 ? 3.138 5.713 -3.649 1.00 93.19 111 MET A O 1
ATOM 864 N N . ASN A 1 112 ? 1.911 7.440 -2.863 1.00 87.75 112 ASN A N 1
ATOM 865 C CA . ASN A 1 112 ? 1.206 7.788 -4.088 1.00 87.75 112 ASN A CA 1
ATOM 866 C C . ASN A 1 112 ? 1.565 9.238 -4.445 1.00 87.75 112 ASN A C 1
ATOM 868 O O . ASN A 1 112 ? 1.077 10.178 -3.815 1.00 87.75 112 ASN A O 1
ATOM 872 N N . GLY A 1 113 ? 2.496 9.406 -5.387 1.00 86.88 113 GLY A N 1
ATOM 873 C CA . GLY A 1 113 ? 3.203 10.673 -5.570 1.00 86.88 113 GLY A CA 1
ATOM 874 C C . GLY A 1 113 ? 4.003 11.036 -4.314 1.00 86.88 113 GLY A C 1
ATOM 875 O O . GLY A 1 113 ? 4.784 10.231 -3.809 1.00 86.88 113 GLY A O 1
ATOM 876 N N . ASP A 1 114 ? 3.770 12.233 -3.786 1.00 87.12 114 ASP A N 1
ATOM 877 C CA . ASP A 1 114 ? 4.379 12.774 -2.567 1.00 87.12 114 ASP A CA 1
ATOM 878 C C . ASP A 1 114 ? 3.589 12.451 -1.283 1.00 87.12 114 ASP A C 1
ATOM 880 O O . ASP A 1 114 ? 4.013 12.797 -0.177 1.00 87.12 114 ASP A O 1
ATOM 884 N N . LYS A 1 115 ? 2.445 11.765 -1.399 1.00 90.56 115 LYS A N 1
ATOM 885 C CA . LYS A 1 115 ? 1.544 11.487 -0.274 1.00 90.56 115 LYS A CA 1
ATOM 886 C C . LYS A 1 115 ? 1.634 10.037 0.171 1.00 90.56 115 LYS A C 1
ATOM 888 O O . LYS A 1 115 ? 1.463 9.114 -0.621 1.00 90.56 115 LYS A O 1
ATOM 893 N N . LEU A 1 116 ? 1.810 9.833 1.475 1.00 95.12 116 LEU A N 1
ATOM 894 C CA . LEU A 1 116 ? 1.624 8.524 2.095 1.00 95.12 116 LEU A CA 1
ATOM 895 C C . LEU A 1 116 ? 0.126 8.232 2.233 1.00 95.12 116 LEU A C 1
ATOM 897 O O . LEU A 1 116 ? -0.580 8.944 2.953 1.00 95.12 116 LEU A O 1
ATOM 901 N N . VAL A 1 117 ? -0.330 7.170 1.572 1.00 97.44 117 VAL A N 1
ATOM 902 C CA . VAL A 1 117 ? -1.726 6.723 1.572 1.00 97.44 117 VAL A CA 1
ATOM 903 C C . VAL A 1 117 ? -1.864 5.309 2.128 1.00 97.44 117 VAL A C 1
ATOM 905 O O . VAL A 1 117 ? -0.970 4.474 1.987 1.00 97.44 117 VAL A O 1
ATOM 908 N N . LEU A 1 118 ? -2.988 5.058 2.793 1.00 98.44 118 LEU A N 1
ATOM 909 C CA . LEU A 1 118 ? -3.317 3.812 3.470 1.00 98.44 118 LEU A CA 1
ATOM 910 C C . LEU A 1 118 ? -4.623 3.262 2.875 1.00 98.44 118 LEU A C 1
ATOM 912 O O . LEU A 1 118 ? -5.664 3.896 3.054 1.00 98.44 118 LEU A O 1
ATOM 916 N N . PRO A 1 119 ? -4.605 2.119 2.167 1.00 98.19 119 PRO A N 1
ATOM 917 C CA . PRO A 1 119 ? -5.804 1.551 1.544 1.00 98.19 119 PRO A CA 1
ATOM 918 C C . PRO A 1 119 ? -6.942 1.320 2.550 1.00 98.19 119 PRO A C 1
ATOM 920 O O . PRO A 1 119 ? -6.697 0.725 3.600 1.00 98.19 119 PRO A O 1
ATOM 923 N N . LYS A 1 120 ? -8.176 1.756 2.253 1.00 98.12 120 LYS A N 1
ATOM 924 C CA . LYS A 1 120 ? -9.319 1.664 3.191 1.00 98.12 120 LYS A CA 1
ATOM 925 C C . LYS A 1 120 ? -9.726 0.233 3.530 1.00 98.12 120 LYS A C 1
ATOM 927 O O . LYS A 1 120 ? -10.099 -0.031 4.668 1.00 98.12 120 LYS A O 1
ATOM 932 N N . ALA A 1 121 ? -9.621 -0.691 2.577 1.00 97.44 121 ALA A N 1
ATOM 933 C CA . ALA A 1 121 ? -10.055 -2.083 2.717 1.00 97.44 121 ALA A CA 1
ATOM 934 C C . ALA A 1 121 ? -9.373 -2.850 3.865 1.00 97.44 121 ALA A C 1
ATOM 936 O O . ALA A 1 121 ? -9.911 -3.860 4.324 1.00 97.44 121 ALA A O 1
ATOM 937 N N . GLN A 1 122 ? -8.224 -2.367 4.353 1.00 97.94 122 GLN A N 1
ATOM 938 C CA . GLN A 1 122 ? -7.530 -2.945 5.504 1.00 97.94 122 GLN A CA 1
ATOM 939 C C . GLN A 1 122 ? -8.142 -2.564 6.857 1.00 97.94 122 GLN A C 1
ATOM 941 O O . GLN A 1 122 ? -7.673 -3.055 7.880 1.00 97.94 122 GLN A O 1
ATOM 946 N N . PHE A 1 123 ? -9.116 -1.658 6.898 1.00 98.00 123 PHE A N 1
ATOM 947 C CA . PHE A 1 123 ? -9.792 -1.255 8.125 1.00 98.00 123 PHE A CA 1
ATOM 948 C C . PHE A 1 123 ? -11.207 -1.823 8.122 1.00 98.00 123 PHE A C 1
ATOM 950 O O . PHE A 1 123 ? -11.944 -1.691 7.147 1.00 98.00 123 PHE A O 1
ATOM 957 N N . VAL A 1 124 ? -11.575 -2.488 9.210 1.00 96.75 124 VAL A N 1
ATOM 958 C CA . VAL A 1 124 ? -12.847 -3.201 9.345 1.00 96.75 124 VAL A CA 1
ATOM 959 C C . VAL A 1 124 ? -13.500 -2.864 10.671 1.00 96.75 124 VAL A C 1
ATOM 961 O O . VAL A 1 124 ? -12.812 -2.681 11.675 1.00 96.75 124 VAL A O 1
ATOM 964 N N . ASP A 1 125 ? -14.826 -2.783 10.673 1.00 95.75 125 ASP A N 1
ATOM 965 C CA . ASP A 1 125 ? -15.593 -2.689 11.910 1.00 95.75 125 ASP A CA 1
ATOM 966 C C . ASP A 1 125 ? -15.645 -4.067 12.578 1.00 95.75 125 ASP A C 1
ATOM 968 O O . ASP A 1 125 ? -16.024 -5.059 11.952 1.00 95.75 125 ASP A O 1
ATOM 972 N N . ILE A 1 126 ? -15.205 -4.130 13.834 1.00 91.62 126 ILE A N 1
ATOM 973 C CA . ILE A 1 126 ? -15.299 -5.313 14.682 1.00 91.62 126 ILE A CA 1
ATOM 974 C C . ILE A 1 126 ? -15.881 -4.864 16.019 1.00 91.62 126 ILE A C 1
ATOM 976 O O . ILE A 1 126 ? -15.196 -4.194 16.803 1.00 91.62 126 ILE A O 1
ATOM 980 N N . ASP A 1 127 ? -17.123 -5.269 16.273 1.00 92.25 127 ASP A N 1
ATOM 981 C CA . ASP A 1 127 ? -17.899 -4.947 17.475 1.00 92.25 127 ASP A CA 1
ATOM 982 C C . ASP A 1 127 ? -18.115 -3.433 17.676 1.00 92.25 127 ASP A C 1
ATOM 984 O O . ASP A 1 127 ? -17.946 -2.901 18.776 1.00 92.25 127 ASP A O 1
ATOM 988 N N . GLY A 1 128 ? -18.450 -2.713 16.599 1.00 92.56 128 GLY A N 1
ATOM 989 C CA . GLY A 1 128 ? -18.722 -1.271 16.622 1.00 92.56 128 GLY A CA 1
ATOM 990 C C . GLY A 1 128 ? -17.464 -0.415 16.761 1.00 92.56 128 GLY A C 1
ATOM 991 O O . GLY A 1 128 ? -17.529 0.741 17.185 1.00 92.56 128 GLY A O 1
ATOM 992 N N . ARG A 1 129 ? -16.291 -0.990 16.476 1.00 93.94 129 ARG A N 1
ATOM 993 C CA . ARG A 1 129 ? -14.999 -0.302 16.523 1.00 93.94 129 ARG A CA 1
ATOM 994 C C . ARG A 1 129 ? -14.195 -0.626 15.284 1.00 93.94 129 ARG A C 1
ATOM 996 O O . ARG A 1 129 ? -13.947 -1.793 14.984 1.00 93.94 129 ARG A O 1
ATOM 1003 N N . VAL A 1 130 ? -13.692 0.411 14.626 1.00 97.12 130 VAL A N 1
ATOM 1004 C CA . VAL A 1 130 ? -12.809 0.225 13.479 1.00 97.12 130 VAL A CA 1
ATOM 1005 C C . VAL A 1 130 ? -11.437 -0.250 13.949 1.00 97.12 130 VAL A C 1
ATOM 1007 O O . VAL A 1 130 ? -10.793 0.361 14.804 1.00 97.12 130 VAL A O 1
ATOM 1010 N N . LYS A 1 131 ? -10.985 -1.368 13.386 1.00 97.25 131 LYS A N 1
ATOM 1011 C CA . LYS A 1 131 ? -9.689 -1.990 13.655 1.00 97.25 131 LYS A CA 1
ATOM 1012 C C . LYS A 1 131 ? -8.967 -2.270 12.344 1.00 97.25 131 LYS A C 1
ATOM 1014 O O . LYS A 1 131 ? -9.561 -2.319 11.272 1.00 97.25 131 LYS A O 1
ATOM 1019 N N . VAL A 1 132 ? -7.659 -2.477 12.445 1.00 97.81 132 VAL A N 1
ATOM 1020 C CA . VAL A 1 132 ? -6.872 -3.029 11.337 1.00 97.81 132 VAL A CA 1
ATOM 1021 C C . VAL A 1 132 ? -7.264 -4.491 11.144 1.00 97.81 132 VAL A C 1
ATOM 1023 O O . VAL A 1 132 ? -7.394 -5.222 12.127 1.00 97.81 132 VAL A O 1
ATOM 1026 N N . LEU A 1 133 ? -7.428 -4.897 9.890 1.00 97.75 133 LEU A N 1
ATOM 1027 C CA . LEU A 1 133 ? -7.831 -6.228 9.468 1.00 97.75 133 LEU A CA 1
ATOM 1028 C C . LEU A 1 133 ? -6.929 -7.293 10.110 1.00 97.75 133 LEU A C 1
ATOM 1030 O O . LEU A 1 133 ? -5.713 -7.285 9.881 1.00 97.75 133 LEU A O 1
ATOM 1034 N N . PRO A 1 134 ? -7.493 -8.208 10.919 1.00 97.00 134 PRO A N 1
ATOM 1035 C CA . PRO A 1 134 ? -6.721 -9.280 11.529 1.00 97.00 134 PRO A CA 1
ATOM 1036 C C . PRO A 1 134 ? -5.955 -10.098 10.485 1.00 97.00 134 PRO A C 1
ATOM 1038 O O . PRO A 1 134 ? -6.445 -10.362 9.392 1.00 97.00 134 PRO A O 1
ATOM 1041 N N . GLY A 1 135 ? -4.719 -10.475 10.815 1.00 97.19 135 GLY A N 1
ATOM 1042 C CA . GLY A 1 135 ? -3.851 -11.253 9.927 1.00 97.19 135 GLY A CA 1
ATOM 1043 C C . GLY A 1 135 ? -3.092 -10.445 8.871 1.00 97.19 135 GLY A C 1
ATOM 1044 O O . GLY A 1 135 ? -2.077 -10.936 8.382 1.00 97.19 135 GLY A O 1
ATOM 1045 N N . ILE A 1 136 ? -3.468 -9.191 8.580 1.00 97.88 136 ILE A N 1
ATOM 1046 C CA . ILE A 1 136 ? -2.807 -8.424 7.50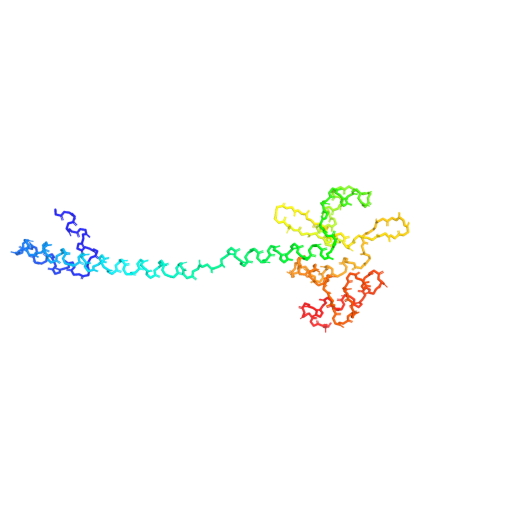9 1.00 97.88 136 ILE A CA 1
ATOM 1047 C C . ILE A 1 136 ? -1.301 -8.253 7.746 1.00 97.88 136 ILE A C 1
ATOM 1049 O O . ILE A 1 136 ? -0.510 -8.435 6.830 1.00 97.88 136 ILE A O 1
ATOM 1053 N N . ALA A 1 137 ? -0.872 -8.006 8.987 1.00 98.06 137 ALA A N 1
ATOM 1054 C CA . ALA A 1 137 ? 0.546 -7.855 9.320 1.00 98.06 137 ALA A CA 1
ATOM 1055 C C . ALA A 1 137 ? 1.373 -9.119 9.005 1.00 98.06 137 ALA A C 1
ATOM 1057 O O . ALA A 1 137 ? 2.539 -9.015 8.628 1.00 98.06 137 ALA A O 1
ATOM 1058 N N . LYS A 1 138 ? 0.773 -10.312 9.134 1.00 98.00 138 LYS A N 1
ATOM 1059 C CA . LYS A 1 138 ? 1.427 -11.580 8.781 1.00 98.00 138 LYS A CA 1
ATOM 1060 C C . LYS A 1 138 ? 1.652 -11.668 7.274 1.00 98.00 138 LYS A C 1
ATOM 1062 O O . LYS A 1 138 ? 2.745 -12.032 6.860 1.00 98.00 138 LYS A O 1
ATOM 1067 N N . VAL A 1 139 ? 0.655 -11.266 6.488 1.00 97.81 139 VAL A N 1
ATOM 1068 C CA . VAL A 1 139 ? 0.728 -11.227 5.022 1.00 97.81 139 VAL A CA 1
ATOM 1069 C C . VAL A 1 139 ? 1.766 -10.205 4.558 1.00 97.81 139 VAL A C 1
ATOM 1071 O O . VAL A 1 139 ? 2.657 -10.543 3.787 1.00 97.81 139 VAL A O 1
ATOM 1074 N N . LEU A 1 140 ? 1.727 -8.978 5.089 1.00 97.81 140 LEU A N 1
ATOM 1075 C CA . LEU A 1 140 ? 2.649 -7.896 4.711 1.00 97.81 140 LEU A CA 1
ATOM 1076 C C . LEU A 1 140 ? 4.123 -8.241 4.943 1.00 97.81 140 LEU A C 1
ATOM 1078 O O . LEU A 1 140 ? 4.995 -7.739 4.234 1.00 97.81 140 LEU A O 1
ATOM 1082 N N . ARG A 1 141 ? 4.421 -9.119 5.906 1.00 96.94 141 ARG A N 1
ATOM 1083 C CA . ARG A 1 141 ? 5.788 -9.575 6.171 1.00 96.94 141 ARG A CA 1
ATOM 1084 C C . ARG A 1 141 ? 6.415 -10.295 4.973 1.00 96.94 141 ARG A C 1
ATOM 1086 O O . ARG A 1 141 ? 7.620 -10.156 4.777 1.00 96.94 141 ARG A O 1
ATOM 1093 N N . HIS A 1 142 ? 5.622 -11.009 4.176 1.00 95.62 142 HIS A N 1
ATOM 1094 C CA . HIS A 1 142 ? 6.104 -11.706 2.977 1.00 95.62 142 HIS A CA 1
ATOM 1095 C C . HIS A 1 142 ? 6.508 -10.724 1.873 1.00 95.62 142 HIS A C 1
ATOM 1097 O O . HIS A 1 142 ? 7.487 -10.931 1.165 1.00 95.62 142 HIS A O 1
ATOM 1103 N N . PHE A 1 143 ? 5.838 -9.574 1.804 1.00 95.56 143 PHE A N 1
ATOM 1104 C CA . PHE A 1 143 ? 6.070 -8.549 0.786 1.00 95.56 143 PHE A CA 1
ATOM 1105 C C . PHE A 1 143 ? 7.170 -7.541 1.146 1.00 95.56 143 PHE A C 1
ATOM 1107 O O . PHE A 1 143 ? 7.311 -6.528 0.466 1.00 95.56 143 PHE A O 1
ATOM 1114 N N . ARG A 1 144 ? 7.992 -7.780 2.180 1.00 91.31 144 ARG A N 1
ATOM 1115 C CA . ARG A 1 144 ? 9.062 -6.833 2.564 1.00 91.31 144 ARG A CA 1
ATOM 1116 C C . ARG A 1 144 ? 10.059 -6.552 1.437 1.00 91.31 144 ARG A C 1
ATOM 1118 O O . ARG A 1 144 ? 10.587 -5.447 1.382 1.00 91.31 144 ARG A O 1
ATOM 1125 N N . VAL A 1 145 ? 10.310 -7.537 0.571 1.00 90.69 145 VAL A N 1
ATOM 1126 C CA . VAL A 1 145 ? 11.215 -7.405 -0.584 1.00 90.69 145 VAL A CA 1
ATOM 1127 C C . VAL A 1 145 ? 10.468 -6.892 -1.818 1.00 90.69 145 VAL A C 1
ATOM 1129 O O . VAL A 1 145 ? 10.930 -5.955 -2.459 1.00 90.69 145 VAL A O 1
ATOM 1132 N N . ALA A 1 146 ? 9.292 -7.454 -2.122 1.00 90.81 146 ALA A N 1
ATOM 1133 C CA . ALA A 1 146 ? 8.490 -7.080 -3.295 1.00 90.81 146 ALA A CA 1
ATOM 1134 C C . ALA A 1 146 ? 7.814 -5.695 -3.180 1.00 90.81 146 ALA A C 1
ATOM 1136 O O . ALA A 1 146 ? 7.468 -5.072 -4.182 1.00 90.81 146 ALA A O 1
ATOM 1137 N N . GLY A 1 147 ? 7.633 -5.198 -1.957 1.00 93.06 147 GLY A N 1
ATOM 1138 C CA . GLY A 1 147 ? 7.100 -3.876 -1.659 1.00 93.06 147 GLY A CA 1
ATOM 1139 C C . GLY A 1 147 ? 5.576 -3.806 -1.532 1.00 93.06 147 GLY A C 1
ATOM 1140 O O . GLY A 1 147 ? 4.818 -4.693 -1.925 1.00 93.06 147 GLY A O 1
ATOM 1141 N N . ASN A 1 148 ? 5.115 -2.681 -0.982 1.00 95.88 148 ASN A N 1
ATOM 1142 C CA . ASN A 1 148 ? 3.720 -2.484 -0.577 1.00 95.88 148 ASN A CA 1
ATOM 1143 C C . ASN A 1 148 ? 2.738 -2.389 -1.755 1.00 95.88 148 ASN A C 1
AT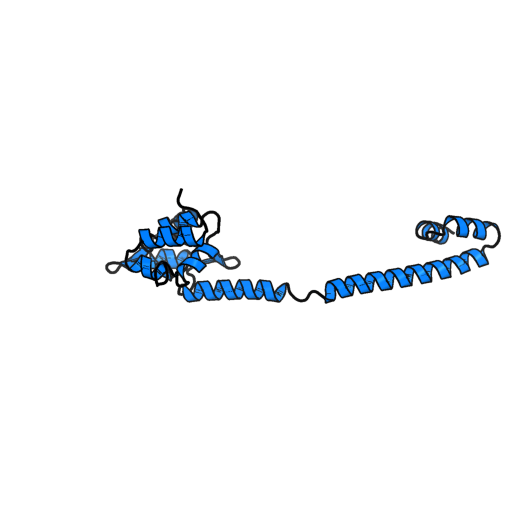OM 1145 O O . ASN A 1 148 ? 1.580 -2.766 -1.603 1.00 95.88 148 ASN A O 1
ATOM 1149 N N . TRP A 1 149 ? 3.181 -1.925 -2.928 1.00 95.75 149 TRP A N 1
ATOM 1150 C CA . TRP A 1 149 ? 2.349 -1.933 -4.139 1.00 95.75 149 TRP A CA 1
ATOM 1151 C C . TRP A 1 149 ? 2.051 -3.358 -4.623 1.00 95.75 149 TRP A C 1
ATOM 1153 O O . TRP A 1 149 ? 0.907 -3.640 -4.959 1.00 95.75 149 TRP A O 1
ATOM 1163 N N . SER A 1 150 ? 3.036 -4.262 -4.562 1.00 95.94 150 SER A N 1
ATOM 1164 C CA . SER A 1 150 ? 2.836 -5.687 -4.862 1.00 95.94 150 SER A CA 1
ATOM 1165 C C . SER A 1 150 ? 1.903 -6.347 -3.841 1.00 95.94 150 SER A C 1
ATOM 1167 O O . SER A 1 150 ? 0.973 -7.055 -4.218 1.00 95.94 150 SER A O 1
ATOM 1169 N N . ALA A 1 151 ? 2.064 -6.017 -2.551 1.00 97.81 151 ALA A N 1
ATOM 1170 C CA . ALA A 1 151 ? 1.145 -6.475 -1.508 1.00 97.81 151 ALA A CA 1
ATOM 1171 C C . ALA A 1 151 ? -0.300 -6.030 -1.774 1.00 97.81 151 ALA A C 1
ATOM 1173 O O . ALA A 1 151 ? -1.224 -6.821 -1.616 1.00 97.81 151 ALA A O 1
ATOM 1174 N N . LEU A 1 152 ? -0.510 -4.772 -2.180 1.00 98.25 152 LEU A N 1
ATOM 1175 C CA . LEU A 1 152 ? -1.847 -4.276 -2.496 1.00 98.25 152 LEU A CA 1
ATOM 1176 C C . LEU A 1 152 ? -2.450 -4.997 -3.697 1.00 98.25 152 LEU A C 1
ATOM 1178 O O . LEU A 1 152 ? -3.607 -5.389 -3.609 1.00 98.25 152 LEU A O 1
ATOM 1182 N N . GLN A 1 153 ? -1.676 -5.179 -4.771 1.00 97.38 153 GLN A N 1
ATOM 1183 C CA . GLN A 1 153 ? -2.127 -5.902 -5.957 1.00 97.38 153 GLN A CA 1
ATOM 1184 C C . GLN A 1 153 ? -2.626 -7.301 -5.591 1.00 97.38 153 GLN A C 1
ATOM 1186 O O . GLN A 1 153 ? -3.780 -7.620 -5.865 1.00 97.38 153 GLN A O 1
ATOM 1191 N N . PHE A 1 154 ? -1.811 -8.073 -4.866 1.00 97.88 154 PHE A N 1
ATOM 1192 C CA . PHE A 1 154 ? -2.220 -9.374 -4.343 1.00 97.88 154 PHE A CA 1
ATOM 1193 C C . PHE A 1 154 ? -3.517 -9.272 -3.531 1.00 97.88 154 PHE A C 1
ATOM 1195 O O . PHE A 1 154 ? -4.458 -10.013 -3.772 1.00 97.88 154 PHE A O 1
ATOM 1202 N N . LEU A 1 155 ? -3.602 -8.325 -2.589 1.00 98.44 155 LEU A N 1
ATOM 1203 C CA . LEU A 1 155 ? -4.734 -8.242 -1.665 1.00 98.44 155 LEU A 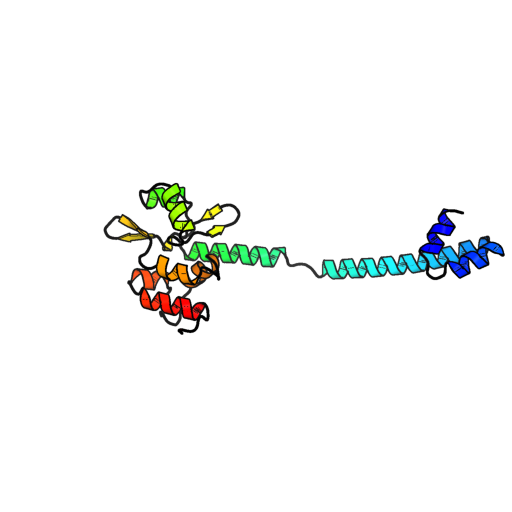CA 1
ATOM 1204 C C . LEU A 1 155 ? -6.084 -7.926 -2.333 1.00 98.44 155 LEU A C 1
ATOM 1206 O O . LEU A 1 155 ? -7.122 -8.315 -1.784 1.00 98.44 155 LEU A O 1
ATOM 1210 N N . VAL A 1 156 ? -6.084 -7.203 -3.460 1.00 97.62 156 VAL A N 1
ATOM 1211 C CA . VAL A 1 156 ? -7.308 -6.762 -4.158 1.00 97.62 156 VAL A CA 1
ATOM 1212 C C . VAL A 1 156 ? -7.705 -7.650 -5.332 1.00 97.62 156 VAL A C 1
ATOM 1214 O O . VAL A 1 156 ? -8.863 -7.602 -5.749 1.00 97.62 156 VAL A O 1
ATOM 1217 N N . GLU A 1 157 ? -6.783 -8.443 -5.870 1.00 95.88 157 GLU A N 1
ATOM 1218 C CA . GLU A 1 157 ? -7.054 -9.334 -6.998 1.00 95.88 157 GLU A CA 1
ATOM 1219 C C . GLU A 1 157 ? -7.546 -10.711 -6.512 1.00 95.88 157 GLU A C 1
ATOM 1221 O O . GLU A 1 157 ? -7.170 -11.160 -5.427 1.00 95.88 157 GLU A O 1
ATOM 1226 N N . PRO A 1 158 ? -8.438 -11.389 -7.259 1.00 96.00 158 PRO A N 1
ATOM 1227 C CA . PRO A 1 158 ? -8.832 -12.756 -6.933 1.00 96.00 158 PRO A CA 1
ATOM 1228 C C . PRO A 1 158 ? -7.632 -13.705 -6.991 1.00 96.00 158 PRO A C 1
ATOM 1230 O O . PRO A 1 158 ? -6.927 -13.747 -7.998 1.00 96.00 158 PRO A O 1
ATOM 1233 N N . ASP A 1 159 ? -7.444 -14.506 -5.943 1.00 96.00 159 ASP A N 1
ATOM 1234 C CA . ASP A 1 159 ? -6.395 -15.525 -5.898 1.00 96.00 159 ASP A CA 1
ATOM 1235 C C . ASP A 1 159 ? -7.000 -16.925 -6.132 1.00 96.00 159 ASP A C 1
ATOM 1237 O O . ASP A 1 159 ? -7.942 -17.312 -5.423 1.00 96.00 159 ASP A O 1
ATOM 1241 N N . PRO A 1 160 ? -6.486 -17.712 -7.099 1.00 91.38 160 PRO A N 1
ATOM 1242 C CA . PRO A 1 160 ? -6.990 -19.055 -7.384 1.00 91.38 160 PRO A CA 1
ATOM 1243 C C . PRO A 1 160 ? -6.953 -20.017 -6.189 1.00 91.38 160 PRO A C 1
ATOM 1245 O O . PRO A 1 160 ? -7.851 -20.848 -6.065 1.00 91.38 160 PRO A O 1
ATOM 1248 N N . ASN A 1 161 ? -5.971 -19.895 -5.289 1.00 91.38 161 ASN A N 1
ATOM 1249 C CA . ASN A 1 161 ? -5.850 -20.750 -4.103 1.00 91.38 161 ASN A CA 1
ATOM 1250 C C . ASN A 1 161 ? -6.884 -20.399 -3.026 1.00 91.38 161 ASN A C 1
ATOM 1252 O O . ASN A 1 161 ? -7.175 -21.215 -2.154 1.00 91.38 161 ASN A O 1
ATOM 1256 N N . LEU A 1 162 ? -7.449 -19.188 -3.073 1.00 95.00 162 LEU A N 1
ATOM 1257 C CA . LEU A 1 162 ? -8.441 -18.711 -2.108 1.00 95.00 162 LEU A CA 1
ATOM 1258 C C . LEU A 1 162 ? -9.875 -18.739 -2.644 1.00 95.00 162 LEU A C 1
ATOM 1260 O O . LEU A 1 162 ? -10.809 -18.619 -1.836 1.00 95.00 162 LEU A O 1
ATOM 1264 N N . ALA A 1 163 ? -10.033 -18.844 -3.971 1.00 94.19 163 ALA A N 1
ATOM 1265 C CA . ALA A 1 163 ? -11.280 -18.645 -4.713 1.00 94.19 163 ALA A CA 1
ATOM 1266 C C . ALA A 1 163 ? -12.011 -17.333 -4.337 1.00 94.19 163 ALA A C 1
ATOM 1268 O O . ALA A 1 163 ? -13.237 -17.246 -4.386 1.00 94.19 163 ALA A O 1
ATOM 1269 N N . ASP A 1 164 ? -11.255 -16.323 -3.898 1.00 95.75 164 ASP A N 1
ATOM 1270 C CA . ASP A 1 164 ? -11.720 -15.015 -3.424 1.00 95.75 164 ASP A CA 1
ATOM 1271 C C . ASP A 1 164 ? -10.536 -14.032 -3.459 1.00 95.75 164 ASP A C 1
ATOM 1273 O O . ASP A 1 164 ? -9.396 -14.432 -3.703 1.00 95.75 164 ASP A O 1
ATOM 1277 N N . THR A 1 165 ? -10.773 -12.754 -3.165 1.00 97.81 165 THR A N 1
ATOM 1278 C CA . THR A 1 165 ? -9.662 -11.829 -2.902 1.00 97.81 165 THR A CA 1
ATOM 1279 C C . THR A 1 165 ? -9.056 -12.114 -1.525 1.00 97.81 165 THR A C 1
ATOM 1281 O O . THR A 1 165 ? -9.787 -12.447 -0.577 1.00 97.81 165 THR A O 1
ATOM 1284 N N . PRO A 1 166 ? -7.738 -11.934 -1.338 1.00 98.38 166 PRO A N 1
ATOM 1285 C CA . PRO A 1 166 ? -7.134 -12.071 -0.020 1.00 98.38 166 PRO A CA 1
ATOM 1286 C C . PRO A 1 166 ? -7.739 -11.133 1.032 1.00 98.38 166 PRO A C 1
ATOM 1288 O O . PRO A 1 166 ? -7.891 -11.539 2.185 1.00 98.38 166 PRO A O 1
ATOM 1291 N N . PHE A 1 167 ? -8.168 -9.914 0.667 1.00 98.06 167 PHE A N 1
ATOM 1292 C CA . PHE A 1 167 ? -8.901 -9.042 1.595 1.00 98.06 167 PHE A CA 1
ATOM 1293 C C . PHE A 1 167 ? -10.193 -9.687 2.113 1.00 98.06 167 PHE A C 1
ATOM 1295 O O . PHE A 1 167 ? -10.464 -9.634 3.316 1.00 98.06 167 PHE A O 1
ATOM 1302 N N . HIS A 1 168 ? -10.999 -10.300 1.245 1.00 97.56 168 HIS A N 1
ATOM 1303 C CA . HIS A 1 168 ? -12.212 -10.997 1.676 1.00 97.56 168 HIS A CA 1
ATOM 1304 C C . HIS A 1 168 ? -11.910 -12.263 2.475 1.00 97.56 168 HIS A C 1
ATOM 1306 O O . HIS A 1 168 ? -12.566 -12.519 3.486 1.00 97.56 168 HIS A O 1
ATOM 1312 N N . ALA A 1 169 ? -10.904 -13.036 2.072 1.00 98.06 169 ALA A N 1
ATOM 1313 C CA . ALA A 1 169 ? -10.489 -14.222 2.807 1.00 98.06 169 ALA A CA 1
ATOM 1314 C C . ALA A 1 169 ? -10.022 -13.877 4.235 1.00 98.06 169 ALA A C 1
ATOM 1316 O O . ALA A 1 169 ? -10.452 -14.526 5.191 1.00 98.06 169 ALA A O 1
ATOM 1317 N N . LEU A 1 170 ? -9.247 -12.799 4.407 1.00 98.00 170 LEU A N 1
ATOM 1318 C CA . LEU A 1 170 ? -8.847 -12.287 5.722 1.00 98.00 170 LEU A CA 1
ATOM 1319 C C . LEU A 1 170 ? -10.046 -11.828 6.561 1.00 98.00 170 LEU A C 1
ATOM 1321 O O . LEU A 1 170 ? -10.101 -12.125 7.753 1.00 98.00 170 LEU A O 1
ATOM 1325 N N . LYS A 1 171 ? -11.040 -11.161 5.957 1.00 96.50 171 LYS A N 1
ATOM 1326 C CA . LYS A 1 171 ? -12.286 -10.780 6.654 1.00 96.50 171 LYS A CA 1
ATOM 1327 C C . LYS A 1 171 ? -13.066 -11.995 7.165 1.00 96.50 171 LYS A C 1
ATOM 1329 O O . LYS A 1 171 ? -13.722 -11.902 8.195 1.00 96.50 171 LYS A O 1
ATOM 1334 N N . LYS A 1 172 ? -12.959 -13.134 6.477 1.00 96.44 172 LYS A N 1
ATOM 1335 C CA . LYS A 1 172 ? -13.524 -14.431 6.889 1.00 96.44 172 LYS A CA 1
ATOM 1336 C C . LYS A 1 172 ? -12.644 -15.182 7.903 1.00 96.44 172 LYS A C 1
ATOM 1338 O O . LYS A 1 172 ? -12.979 -16.298 8.279 1.00 96.44 172 LYS A O 1
ATOM 1343 N N . GLY A 1 173 ? -11.518 -14.605 8.331 1.00 96.69 173 GLY A N 1
ATOM 1344 C CA . GLY A 1 173 ? -10.598 -15.214 9.295 1.00 96.69 173 GLY A CA 1
ATOM 1345 C C . GLY A 1 173 ? -9.644 -16.259 8.709 1.00 96.69 173 GLY A C 1
ATOM 1346 O O . GLY A 1 173 ? -8.927 -16.905 9.470 1.00 96.69 173 GLY A O 1
ATOM 1347 N N . ARG A 1 174 ? -9.576 -16.411 7.377 1.00 97.88 174 ARG A N 1
ATOM 1348 C CA . ARG A 1 174 ? -8.728 -17.402 6.682 1.00 97.88 174 ARG A CA 1
ATOM 1349 C C . ARG A 1 174 ? -7.261 -16.957 6.595 1.00 97.88 174 ARG A C 1
ATOM 1351 O O . ARG A 1 174 ? -6.693 -16.825 5.518 1.00 97.88 174 ARG A O 1
ATOM 1358 N N . ILE A 1 175 ? -6.654 -16.652 7.742 1.00 97.81 175 ILE A N 1
ATOM 1359 C CA . ILE A 1 175 ? -5.337 -15.995 7.827 1.00 97.81 175 ILE A CA 1
ATOM 1360 C C . ILE A 1 175 ? -4.210 -16.885 7.286 1.00 97.81 175 ILE A C 1
ATOM 1362 O O . ILE A 1 175 ? -3.340 -16.395 6.567 1.00 97.81 175 ILE A O 1
ATOM 1366 N N . GLU A 1 176 ? -4.215 -18.175 7.625 1.00 97.75 176 GLU A N 1
ATOM 1367 C CA . GLU A 1 176 ? -3.170 -19.113 7.192 1.00 97.75 176 GLU A CA 1
ATOM 1368 C C . GLU A 1 176 ? -3.240 -19.389 5.689 1.00 97.75 176 GLU A C 1
ATOM 1370 O O . GLU A 1 176 ? -2.226 -19.274 5.008 1.00 97.75 176 GLU A O 1
ATOM 1375 N N . GLU A 1 177 ? -4.441 -19.631 5.151 1.00 97.88 177 GLU A N 1
ATOM 1376 C CA . GLU A 1 177 ? -4.657 -19.796 3.705 1.00 97.88 177 GLU A CA 1
ATOM 1377 C C . GLU A 1 177 ? -4.130 -18.588 2.922 1.00 97.88 177 GLU A C 1
ATOM 1379 O O . GLU A 1 177 ? -3.400 -18.745 1.947 1.00 97.88 177 GLU A O 1
ATOM 1384 N N . VAL A 1 178 ? -4.434 -17.369 3.383 1.00 98.31 178 VAL A N 1
ATOM 1385 C CA . VAL A 1 178 ? -3.952 -16.141 2.737 1.00 98.31 178 VAL A CA 1
ATOM 1386 C C . VAL A 1 178 ? -2.433 -16.003 2.842 1.00 98.31 178 VAL A C 1
ATOM 1388 O O . VAL A 1 178 ? -1.790 -15.527 1.910 1.00 98.31 178 VAL A O 1
ATOM 1391 N N . SER A 1 179 ? -1.844 -16.407 3.968 1.00 97.38 179 SER A N 1
ATOM 1392 C CA . SER A 1 179 ? -0.391 -16.401 4.144 1.00 97.38 179 SER A CA 1
ATOM 1393 C C . SER A 1 179 ? 0.303 -17.346 3.159 1.00 97.38 179 SER A C 1
ATOM 1395 O O . SER A 1 179 ? 1.305 -16.944 2.573 1.00 97.38 179 SER A O 1
ATOM 1397 N N . HIS A 1 180 ? -0.215 -18.561 2.955 1.00 96.44 180 HIS A N 1
ATOM 1398 C CA . HIS A 1 180 ? 0.338 -19.499 1.970 1.00 96.44 180 HIS A CA 1
ATOM 1399 C C . HIS A 1 180 ? 0.124 -19.001 0.536 1.00 96.44 180 HIS A C 1
ATOM 1401 O O . HIS A 1 180 ? 1.063 -19.002 -0.256 1.00 96.44 180 HIS A O 1
ATOM 1407 N N . ALA A 1 181 ? -1.064 -18.474 0.219 1.00 97.06 181 ALA A N 1
ATOM 1408 C CA . ALA A 1 181 ? -1.335 -17.873 -1.088 1.00 97.06 181 ALA A CA 1
ATOM 1409 C C . ALA A 1 181 ? -0.372 -16.712 -1.396 1.00 97.06 181 ALA A C 1
ATOM 1411 O O . ALA A 1 181 ? 0.133 -16.608 -2.508 1.00 97.06 181 ALA A O 1
ATOM 1412 N N . ALA A 1 182 ? -0.032 -15.888 -0.399 1.00 96.81 182 ALA A N 1
ATOM 1413 C CA . ALA A 1 182 ? 0.956 -14.822 -0.556 1.00 96.81 182 ALA A CA 1
ATOM 1414 C C . ALA A 1 182 ? 2.367 -15.352 -0.862 1.00 96.81 182 ALA A C 1
ATOM 1416 O O . ALA A 1 182 ? 3.082 -14.755 -1.664 1.00 96.81 182 ALA A O 1
ATOM 1417 N N . MET A 1 183 ? 2.782 -16.457 -0.237 1.00 95.12 183 MET A N 1
ATOM 1418 C CA . MET A 1 183 ? 4.073 -17.091 -0.529 1.00 95.12 183 MET A CA 1
ATOM 1419 C C . MET A 1 183 ? 4.095 -17.663 -1.950 1.00 95.12 183 MET A C 1
ATOM 1421 O O . MET A 1 183 ? 5.036 -17.389 -2.693 1.00 95.12 183 MET A O 1
ATOM 1425 N N . ALA A 1 184 ? 3.021 -18.349 -2.356 1.00 93.94 184 ALA A N 1
ATOM 1426 C CA . ALA A 1 184 ? 2.856 -18.863 -3.714 1.00 93.94 184 ALA A CA 1
ATOM 1427 C C . ALA A 1 184 ? 2.854 -17.738 -4.764 1.00 93.94 184 ALA A C 1
ATOM 1429 O O . ALA A 1 184 ? 3.549 -17.836 -5.772 1.00 93.94 184 ALA A O 1
ATOM 1430 N N . TYR A 1 185 ? 2.147 -16.632 -4.500 1.00 93.88 185 TYR A N 1
ATOM 1431 C CA . TYR A 1 185 ? 2.132 -15.437 -5.353 1.00 93.88 185 TYR A CA 1
ATOM 1432 C C . TYR A 1 185 ? 3.536 -14.850 -5.563 1.00 93.88 185 TYR A C 1
ATOM 1434 O O . TYR A 1 185 ? 3.859 -14.355 -6.640 1.00 93.88 185 TYR A O 1
ATOM 1442 N N . LEU A 1 186 ? 4.387 -14.915 -4.537 1.00 93.12 186 LEU A N 1
ATOM 1443 C CA . LEU A 1 186 ? 5.767 -14.432 -4.587 1.00 93.12 186 LEU A CA 1
ATOM 1444 C C . LEU A 1 186 ? 6.760 -15.461 -5.149 1.00 93.12 186 LEU A C 1
ATOM 1446 O O . LEU A 1 186 ? 7.940 -15.134 -5.275 1.00 93.12 186 LEU A O 1
ATOM 1450 N N . GLY A 1 187 ? 6.314 -16.681 -5.466 1.00 90.56 187 GLY A N 1
ATOM 1451 C CA . GLY A 1 187 ? 7.191 -17.779 -5.878 1.00 90.56 187 GLY A CA 1
ATOM 1452 C C . GLY A 1 187 ? 8.176 -18.204 -4.785 1.00 90.56 187 GLY A C 1
ATOM 1453 O O . GLY A 1 187 ? 9.295 -18.604 -5.090 1.00 90.56 187 GLY A O 1
ATOM 1454 N N . ILE A 1 188 ? 7.800 -18.047 -3.512 1.00 82.75 188 ILE A N 1
ATOM 1455 C CA . ILE A 1 188 ? 8.604 -18.504 -2.378 1.00 82.75 188 ILE A CA 1
ATOM 1456 C C . ILE A 1 188 ? 8.245 -19.968 -2.137 1.00 82.75 188 ILE A C 1
ATOM 1458 O O . ILE A 1 188 ? 7.151 -20.254 -1.650 1.00 82.75 188 ILE A O 1
ATOM 1462 N N . ASP A 1 189 ? 9.160 -20.877 -2.471 1.00 62.12 189 ASP A N 1
ATOM 1463 C CA . ASP A 1 189 ? 9.002 -22.296 -2.157 1.00 62.12 189 ASP A CA 1
ATOM 1464 C C . ASP A 1 189 ? 8.947 -22.500 -0.631 1.00 62.12 189 ASP A C 1
ATOM 1466 O O . ASP A 1 189 ? 9.750 -21.936 0.122 1.00 62.12 189 ASP A O 1
ATOM 1470 N N . GLU A 1 190 ? 7.978 -23.294 -0.165 1.00 55.78 190 GLU A N 1
ATOM 1471 C CA . GLU A 1 190 ? 7.925 -23.763 1.222 1.00 55.78 190 GLU A CA 1
ATOM 1472 C C . GLU A 1 190 ? 9.105 -24.713 1.454 1.00 55.78 190 GLU A C 1
ATOM 1474 O O . GLU A 1 190 ? 9.137 -25.820 0.918 1.00 55.78 190 GLU A O 1
ATOM 1479 N N . ASN A 1 191 ? 10.095 -24.253 2.218 1.00 41.06 191 ASN A N 1
ATOM 1480 C CA . ASN A 1 191 ? 11.264 -25.040 2.605 1.00 41.06 191 ASN A CA 1
ATOM 1481 C C . ASN A 1 191 ? 11.079 -25.677 3.983 1.00 41.06 191 ASN A C 1
ATOM 1483 O O . ASN A 1 191 ? 10.564 -24.976 4.887 1.00 41.06 191 ASN A O 1
#

Secondary structure (DSSP, 8-state):
-HHHHHHHHTSTTHHHHHHHHHH-HHHHHHHHHHHHHHHHHHHHHHHHHHHHHHHT---SHHHHHHHHHHHHHHHHHTT-EE-HHHHHHHHTS-HHHHHHHHHTTSS--EEETTEEEEEGGGEEESSSSEEEPTTHHHHHHHTTTT-HHHHHHHHHSPBTTTTB-HHHHHHTT-HHHHHHHHHHHTT----

Foldseek 3Di:
DVVLQVLLVVFPCSVVLVVCCVPPVVVSVVVSVVRVVVVVVVVVVVVVVVVVVVVVDPDPPVVVVVVLVVLQVLLVLLVHWDALVVVCVQQVHDSVVSVVCCVLQVFQWDDNDPGITGRNLQWDDDPNHIDGQPLNSLLSVLCPPVDRSLSSVQQSDQQPQQNGHVSVCSVVVVNVSSNVSSCVSVVNDDD

Radius of gyration: 32.4 Å; chains: 1; bounding box: 72×56×72 Å

pLDDT: mean 87.21, std 13.48, range [41.06, 98.44]

Sequence (191 aa):
MDAFMHLTELTPLGGELLRICQYDRPKAFYEMSKALDIITQQFKHSARLVVEAEAGREPQLTEEKRFVELRVDLLEKAGGGLSLTETAGLLGVTRQAVHKRVTAGTILGMMNGDKLVLPKAQFVDIDGRVKVLPGIAKVLRHFRVAGNWSALQFLVEPDPNLADTPFHALKKGRIEEVSHAAMAYLGIDEN